Protein AF-A0A5K7SGN1-F1 (afdb_monomer)

Sequence (188 aa):
MTFGLLWIFCACNVSTTQDKKTVLSNNDTIKGLTIKDGSVKIDTFVILTHQNLDPLLAVIEKTDLKTYRQVSDIPAFLVDFLKIVTKDSFSIANPNEDWQVGCDVSDGLPSRQLIYFGLADNIALLTYLTGGIGESEHILIFKFSSEKITDFWCGNVMADLTNKEEILKYIKENRAKKWGLGTNIIYL

Nearest PDB structures (foldseek):
  5evh-assembly1_A-2  TM=6.929E-01  e=7.295E-02  Kribbella flavida DSM 17836
  5tgn-assembly1_D  TM=6.666E-01  e=3.724E-01  Sphaerobacter thermophilus DSM 20745
  3ecf-assembly2_C  TM=6.165E-01  e=3.724E-01  Trichormus variabilis ATCC 29413
  3fh1-assembly1_A-2  TM=3.767E-01  e=1.173E+00  Mesorhizobium loti
  4hz9-assembly1_B  TM=5.018E-01  e=3.693E+00  Ralstonia pickettii 12D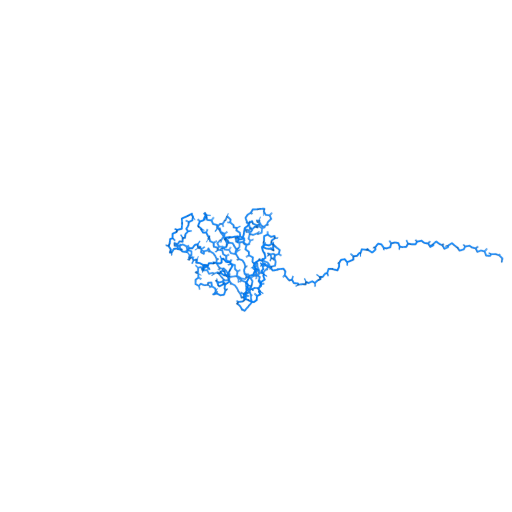

Solvent-accessible surface area (backbone atoms only — not comparable to full-atom values): 11160 Å² total; per-residue (Å²): 140,77,88,85,85,84,84,81,86,83,79,79,88,80,72,78,77,72,78,74,72,76,77,76,82,65,88,66,76,66,46,18,43,48,79,55,97,92,42,78,43,74,35,61,66,35,32,45,69,46,68,39,45,65,69,50,50,62,49,55,76,76,48,79,54,54,74,49,76,50,60,87,71,57,56,63,60,60,54,55,52,43,20,66,74,54,71,48,87,65,48,59,22,38,62,94,50,79,43,24,69,29,63,53,85,52,90,92,45,25,49,18,34,42,61,26,39,29,42,50,95,46,40,36,43,39,27,32,39,37,33,48,78,42,75,43,33,37,44,38,39,41,32,36,54,95,80,36,82,69,31,44,43,55,25,31,48,93,67,95,50,69,46,72,68,56,43,54,50,50,48,71,77,38,69,84,45,93,56,47,37,46,64,60,76,91,79,105

pLDDT: mean 84.11, std 20.26, range [33.81, 98.69]

Structure (mmCIF, N/CA/C/O backbone):
data_AF-A0A5K7SGN1-F1
#
_entry.id   AF-A0A5K7SGN1-F1
#
loop_
_atom_site.group_PDB
_atom_site.id
_atom_site.type_symbol
_atom_site.label_atom_id
_atom_site.label_alt_id
_atom_site.label_comp_id
_atom_site.label_asym_id
_atom_site.label_entity_id
_atom_site.label_seq_id
_atom_site.pdbx_PDB_ins_code
_atom_site.Cartn_x
_atom_site.Cartn_y
_atom_site.Cartn_z
_atom_site.occupancy
_atom_site.B_iso_or_equiv
_atom_site.auth_seq_id
_atom_site.auth_comp_id
_atom_site.auth_asym_id
_atom_site.auth_atom_id
_atom_site.pdbx_PDB_model_num
ATOM 1 N N . MET A 1 1 ? -46.229 64.481 49.158 1.00 40.06 1 MET A N 1
ATOM 2 C CA . MET A 1 1 ? -46.213 65.378 47.981 1.00 40.06 1 MET A CA 1
ATOM 3 C C . MET A 1 1 ? -44.752 65.462 47.565 1.00 40.06 1 MET A C 1
ATOM 5 O O . MET A 1 1 ? -43.966 65.881 48.391 1.00 40.06 1 MET A O 1
ATOM 9 N N . THR A 1 2 ? -44.266 64.938 46.446 1.00 43.06 2 THR A N 1
ATOM 10 C CA . THR A 1 2 ? -44.874 64.725 45.131 1.00 43.06 2 THR A CA 1
ATOM 11 C C . THR A 1 2 ? -44.072 63.624 44.419 1.00 43.06 2 THR A C 1
ATOM 13 O O . THR A 1 2 ? -42.878 63.472 44.664 1.00 43.06 2 THR A O 1
ATOM 16 N N . PHE A 1 3 ? -44.766 62.856 43.579 1.00 36.16 3 PHE A N 1
ATOM 17 C CA . PHE A 1 3 ? -44.255 61.958 42.535 1.00 36.16 3 PHE A CA 1
ATOM 18 C C . PHE A 1 3 ? -43.101 62.630 41.760 1.00 36.16 3 PHE A C 1
ATOM 20 O O . PHE A 1 3 ? -43.156 63.829 41.524 1.00 36.16 3 PHE A O 1
ATOM 27 N N . GLY A 1 4 ? -42.001 61.976 41.395 1.00 35.06 4 GLY A N 1
ATOM 28 C CA . GLY A 1 4 ? -41.906 60.765 40.586 1.00 35.06 4 GLY A CA 1
ATOM 29 C C . GLY A 1 4 ? -41.330 61.168 39.223 1.00 35.06 4 GLY A C 1
ATOM 30 O O . GLY A 1 4 ? -41.857 62.081 38.606 1.00 35.06 4 GLY A O 1
ATOM 31 N N . LEU A 1 5 ? -40.264 60.517 38.756 1.00 45.09 5 LEU A N 1
ATOM 32 C CA . LEU A 1 5 ? -40.048 60.292 37.324 1.00 45.09 5 LEU A CA 1
ATOM 33 C C . LEU A 1 5 ? -39.105 59.096 37.149 1.00 45.09 5 LEU A C 1
ATOM 35 O O . LEU A 1 5 ? -37.896 59.163 37.361 1.00 45.09 5 LEU A O 1
ATOM 39 N N . LEU A 1 6 ? -39.738 57.978 36.820 1.00 35.38 6 LEU A N 1
ATOM 40 C CA . LEU A 1 6 ? -39.159 56.711 36.417 1.00 35.38 6 LEU A CA 1
ATOM 41 C C . LEU A 1 6 ? -38.655 56.862 34.974 1.00 35.38 6 LEU A C 1
ATOM 43 O O . LEU A 1 6 ? -39.460 57.069 34.069 1.00 35.38 6 LEU A O 1
ATOM 47 N N . TRP A 1 7 ? -37.347 56.753 34.749 1.00 40.09 7 TRP A N 1
ATOM 48 C CA . TRP A 1 7 ? -36.800 56.631 33.397 1.00 40.09 7 TRP A CA 1
ATOM 49 C C . TRP A 1 7 ? -36.657 55.152 33.046 1.00 40.09 7 TRP A C 1
ATOM 51 O O . TRP A 1 7 ? -35.725 54.477 33.476 1.00 40.09 7 TRP A O 1
ATOM 61 N N . ILE A 1 8 ? -37.618 54.651 32.269 1.00 44.91 8 ILE A N 1
ATOM 62 C CA . ILE A 1 8 ? -37.516 53.383 31.547 1.00 44.91 8 ILE A CA 1
ATOM 63 C C . ILE A 1 8 ? -36.824 53.696 30.220 1.00 44.91 8 ILE A C 1
ATOM 65 O O . ILE A 1 8 ? -37.448 54.242 29.313 1.00 44.91 8 ILE A O 1
ATOM 69 N N . PHE A 1 9 ? -35.547 53.338 30.090 1.00 42.47 9 PHE A N 1
ATOM 70 C CA . PHE A 1 9 ? -34.928 53.184 28.775 1.00 42.47 9 PHE A CA 1
ATOM 71 C C . PHE A 1 9 ? -35.076 51.730 28.338 1.00 42.47 9 PHE A C 1
ATOM 73 O O . PHE A 1 9 ? -34.355 50.836 28.771 1.00 42.47 9 PHE A O 1
ATOM 80 N N . CYS A 1 10 ? -36.074 51.518 27.488 1.00 39.31 10 CYS A N 1
ATOM 81 C CA . CYS A 1 10 ? -36.245 50.330 26.676 1.00 39.31 10 CYS A CA 1
ATOM 82 C C . CYS A 1 10 ? -35.553 50.597 25.333 1.00 39.31 10 CYS A C 1
ATOM 84 O O . CYS A 1 10 ? -35.969 51.513 24.628 1.00 39.31 10 CYS A O 1
ATOM 86 N N . ALA A 1 11 ? -34.510 49.838 24.986 1.00 37.56 11 ALA A N 1
ATOM 87 C CA . ALA A 1 11 ? -34.053 49.700 23.601 1.00 37.56 11 ALA A CA 1
ATOM 88 C C . ALA A 1 11 ? -33.139 48.471 23.431 1.00 37.56 11 ALA A C 1
ATOM 90 O O . ALA A 1 11 ? -31.951 48.502 23.728 1.00 37.56 11 ALA A O 1
ATOM 91 N N . CYS A 1 12 ? -33.762 47.401 22.937 1.00 34.28 12 CYS A N 1
ATOM 92 C CA . CYS A 1 12 ? -33.253 46.415 21.981 1.00 34.28 12 CYS A CA 1
ATOM 93 C C . CYS A 1 12 ? -31.860 45.799 22.209 1.00 34.28 12 CYS A C 1
ATOM 95 O O . CYS A 1 12 ? -30.862 46.230 21.637 1.00 34.28 12 CYS A O 1
ATOM 97 N N . ASN A 1 13 ? -31.848 44.645 22.884 1.00 40.16 13 ASN A N 1
ATOM 98 C CA . ASN A 1 13 ? -30.852 43.605 22.625 1.00 40.16 13 ASN A CA 1
ATOM 99 C C . ASN A 1 13 ? -31.032 43.095 21.185 1.00 40.16 13 ASN A C 1
ATOM 101 O O . ASN A 1 13 ? -31.870 42.232 20.927 1.00 40.16 13 ASN A O 1
ATOM 105 N N . VAL A 1 14 ? -30.249 43.613 20.238 1.00 41.41 14 VAL A N 1
ATOM 106 C CA . VAL A 1 14 ? -29.979 42.896 18.986 1.00 41.41 14 VAL A CA 1
ATOM 107 C C . VAL A 1 14 ? -28.927 41.844 19.315 1.00 41.41 14 VAL A C 1
ATOM 109 O O . VAL A 1 14 ? -27.727 42.058 19.174 1.00 41.41 14 VAL A O 1
ATOM 112 N N . SER A 1 15 ? -29.389 40.701 19.814 1.00 41.91 15 SER A N 1
ATOM 113 C CA . SER A 1 15 ? -28.600 39.478 19.748 1.00 41.91 15 SER A CA 1
ATOM 114 C C . SER A 1 15 ? -28.659 39.014 18.303 1.00 41.91 15 SER A C 1
ATOM 116 O O . SER A 1 15 ? -29.670 38.473 17.860 1.00 41.91 15 SER A O 1
ATOM 118 N N . THR A 1 16 ? -27.597 39.277 17.550 1.00 39.25 16 THR A N 1
ATOM 119 C CA . THR A 1 16 ? -27.360 38.653 16.252 1.00 39.25 16 THR A CA 1
ATOM 120 C C . THR A 1 16 ? -27.395 37.143 16.453 1.00 39.25 16 THR A C 1
ATOM 122 O O . THR A 1 16 ? -26.480 36.545 17.019 1.00 39.25 16 THR A O 1
ATOM 125 N N . THR A 1 17 ? -28.483 36.522 16.012 1.00 36.66 17 THR A N 1
ATOM 126 C CA . THR A 1 17 ? -28.562 35.091 15.761 1.00 36.66 17 THR A CA 1
ATOM 127 C C . THR A 1 17 ? -27.490 34.766 14.730 1.00 36.66 17 THR A C 1
ATOM 129 O O . THR A 1 17 ? -27.678 34.930 13.529 1.00 36.66 17 THR A O 1
ATOM 132 N N . GLN A 1 18 ? -26.323 34.328 15.202 1.00 38.12 18 GLN A N 1
ATOM 133 C CA . GLN A 1 18 ? -25.528 33.418 14.402 1.00 38.12 18 GLN A CA 1
ATOM 134 C C . GLN A 1 18 ? -26.387 32.173 14.243 1.00 38.12 18 GLN A C 1
ATOM 136 O O . GLN A 1 18 ? -26.581 31.422 15.203 1.00 38.12 18 GLN A O 1
ATOM 141 N N . ASP A 1 19 ? -26.927 31.992 13.041 1.00 37.28 19 ASP A N 1
ATOM 142 C CA . ASP A 1 19 ? -27.388 30.696 12.585 1.00 37.28 19 ASP A CA 1
ATOM 143 C C . ASP A 1 19 ? -26.244 29.721 12.836 1.00 37.28 19 ASP A C 1
ATOM 145 O O . ASP A 1 19 ? -25.235 29.686 12.125 1.00 37.28 19 ASP A O 1
ATOM 149 N N . LYS A 1 20 ? -26.382 28.959 13.924 1.00 38.00 20 LYS A N 1
ATOM 150 C CA . LYS A 1 20 ? -25.621 27.748 14.160 1.00 38.00 20 LYS A CA 1
ATOM 151 C C . LYS A 1 20 ? -25.966 26.849 12.990 1.00 38.00 20 LYS A C 1
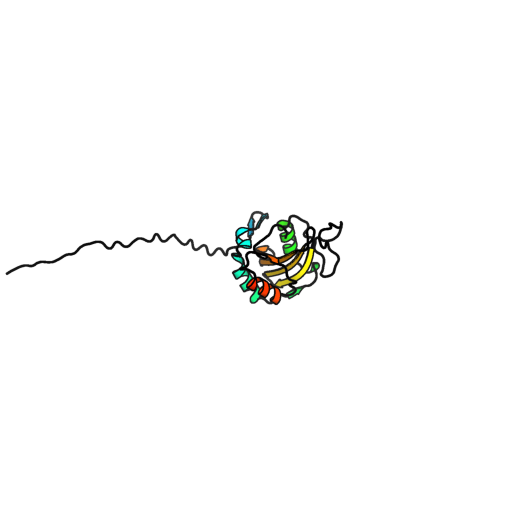ATOM 153 O O . LYS A 1 20 ? -26.929 26.089 13.051 1.00 38.00 20 LYS A O 1
ATOM 158 N N . LYS A 1 21 ? -25.177 26.964 11.921 1.00 33.81 21 LYS A N 1
ATOM 159 C CA . LYS A 1 21 ? -25.049 25.944 10.895 1.00 33.81 21 LYS A CA 1
ATOM 160 C C . LYS A 1 21 ? -24.861 24.660 11.674 1.00 33.81 21 LYS A C 1
ATOM 162 O O . LYS A 1 21 ? -23.859 24.502 12.372 1.00 33.81 21 LYS A O 1
ATOM 167 N N . THR A 1 22 ? -25.905 23.844 11.678 1.00 34.56 22 THR A N 1
ATOM 168 C CA . THR A 1 22 ? -25.951 22.588 12.399 1.00 34.56 22 THR A CA 1
ATOM 169 C C . THR A 1 22 ? -24.725 21.820 11.946 1.00 34.56 22 THR A C 1
ATOM 171 O O . THR A 1 22 ? -24.644 21.388 10.797 1.00 34.56 22 THR A O 1
ATOM 174 N N . VAL A 1 23 ? -23.719 21.749 12.817 1.00 38.94 23 VAL A N 1
ATOM 175 C CA . VAL A 1 23 ? -22.632 20.795 12.679 1.00 38.94 23 VAL A CA 1
ATOM 176 C C . VAL A 1 23 ? -23.340 19.465 12.834 1.00 38.94 23 VAL A C 1
ATOM 178 O O . VAL A 1 23 ? -23.637 19.028 13.945 1.00 38.94 23 VAL A O 1
ATOM 181 N N . LEU A 1 24 ? -23.729 18.888 11.700 1.00 34.38 24 LEU A N 1
ATOM 182 C CA . LEU A 1 24 ? -24.048 17.481 11.608 1.00 34.38 24 LEU A CA 1
ATOM 183 C C . LEU A 1 24 ? -22.771 16.768 12.035 1.00 34.38 24 LEU A C 1
ATOM 185 O O . LEU A 1 24 ? -21.832 16.598 11.263 1.00 34.38 24 LEU A O 1
ATOM 189 N N . SER A 1 25 ? -22.729 16.451 13.326 1.00 38.62 25 SER A N 1
ATOM 190 C CA . SER A 1 25 ? -21.825 15.499 13.942 1.00 38.62 25 SER A CA 1
ATOM 191 C C . SER A 1 25 ? -22.151 14.123 13.365 1.00 38.62 25 SER A C 1
ATOM 193 O O . SER A 1 25 ? -22.720 13.267 14.040 1.00 38.62 25 SER A O 1
ATOM 195 N N . ASN A 1 26 ? -21.791 13.906 12.107 1.00 36.78 26 ASN A N 1
ATOM 196 C CA . ASN A 1 26 ? -21.545 12.564 11.635 1.00 36.78 26 ASN A CA 1
ATOM 197 C C . ASN A 1 26 ? -20.105 12.267 12.042 1.00 36.78 26 ASN A C 1
ATOM 199 O O . ASN A 1 26 ? -19.165 12.704 11.386 1.00 36.78 26 ASN A O 1
ATOM 203 N N . ASN A 1 27 ? -19.931 11.520 13.133 1.00 45.66 27 ASN A N 1
ATOM 204 C CA . ASN A 1 27 ? -18.669 10.850 13.472 1.00 45.66 27 ASN A CA 1
ATOM 205 C C . ASN A 1 27 ? -18.335 9.737 12.450 1.00 45.66 27 ASN A C 1
ATOM 207 O O . ASN A 1 27 ? -17.744 8.714 12.796 1.00 45.66 27 ASN A O 1
ATOM 211 N N . ASP A 1 28 ? -18.728 9.913 11.189 1.00 59.03 28 ASP A N 1
ATOM 212 C CA . ASP A 1 28 ? -18.309 9.062 10.098 1.00 59.03 28 ASP A CA 1
ATOM 213 C C . ASP A 1 28 ? -16.857 9.426 9.824 1.00 59.03 28 ASP A C 1
ATOM 215 O O . ASP A 1 28 ? -16.534 10.503 9.325 1.00 59.03 28 ASP A O 1
ATOM 219 N N . THR A 1 29 ? -15.959 8.536 10.237 1.00 82.50 29 THR A N 1
ATOM 220 C CA . THR A 1 29 ? -14.544 8.648 9.888 1.00 82.50 29 THR A CA 1
ATOM 221 C C . THR A 1 29 ? -14.448 8.780 8.368 1.00 82.50 29 THR A C 1
ATOM 223 O O . THR A 1 29 ? -14.974 7.925 7.654 1.00 82.50 29 THR A O 1
ATOM 226 N N . ILE A 1 30 ? -13.815 9.852 7.884 1.00 89.19 30 ILE A N 1
ATOM 227 C CA . ILE A 1 30 ? -13.584 10.069 6.453 1.00 89.19 30 ILE A CA 1
ATOM 228 C C . ILE A 1 30 ? -12.724 8.914 5.938 1.00 89.19 30 ILE A C 1
ATOM 230 O O . ILE A 1 30 ? -11.679 8.624 6.516 1.00 89.19 30 ILE A O 1
ATOM 234 N N . LYS A 1 31 ? -13.177 8.258 4.868 1.00 94.81 31 LYS A N 1
ATOM 235 C CA . LYS A 1 31 ? -12.529 7.087 4.265 1.00 94.81 31 LYS A CA 1
ATOM 236 C C . LYS A 1 31 ? -12.141 7.382 2.828 1.00 94.81 31 LYS A C 1
ATOM 238 O O . LYS A 1 31 ? -12.885 8.046 2.113 1.00 94.81 31 LYS A O 1
ATOM 243 N N . GLY A 1 32 ? -11.024 6.823 2.384 1.00 94.69 32 GLY A N 1
ATOM 244 C CA . GLY A 1 32 ? -10.528 6.950 1.012 1.00 94.69 32 GLY A CA 1
ATOM 245 C C . GLY A 1 32 ? -11.270 6.084 -0.004 1.00 94.69 32 GLY A C 1
ATOM 246 O O . GLY A 1 32 ? -10.933 6.090 -1.186 1.00 94.69 32 GLY A O 1
ATOM 247 N N . LEU A 1 33 ? -12.278 5.324 0.431 1.00 95.06 33 LEU A N 1
ATOM 248 C CA . LEU A 1 33 ? -13.093 4.489 -0.439 1.00 95.06 33 LEU A CA 1
ATOM 249 C C . LEU A 1 33 ? -14.510 4.291 0.091 1.00 95.06 33 LEU A C 1
ATOM 251 O O . LEU A 1 33 ? -14.804 4.474 1.272 1.00 95.06 33 LEU A O 1
ATOM 255 N N . THR A 1 34 ? -15.381 3.844 -0.807 1.00 93.56 34 THR A N 1
ATOM 256 C CA . THR A 1 34 ? -16.707 3.307 -0.506 1.00 93.56 34 THR A CA 1
ATOM 257 C C . THR A 1 34 ? -16.842 1.931 -1.145 1.00 93.56 34 THR A C 1
ATOM 259 O O . THR A 1 34 ? -16.466 1.748 -2.303 1.00 93.56 34 THR A O 1
ATOM 262 N N . ILE A 1 35 ? -17.410 0.975 -0.409 1.00 89.56 35 ILE A N 1
ATOM 263 C CA . ILE A 1 35 ? -17.754 -0.355 -0.925 1.00 89.56 35 ILE A CA 1
ATOM 264 C C . ILE A 1 35 ? -19.273 -0.473 -0.943 1.00 89.56 35 ILE A C 1
ATOM 266 O O . ILE A 1 35 ? -19.916 -0.306 0.094 1.00 89.56 35 ILE A O 1
ATOM 270 N N . LYS A 1 36 ? -19.847 -0.756 -2.112 1.00 89.69 36 LYS A N 1
ATOM 271 C CA . LYS A 1 36 ? -21.287 -0.976 -2.275 1.00 89.69 36 LYS A CA 1
ATOM 272 C C . LYS A 1 36 ? -21.521 -2.129 -3.240 1.00 89.69 36 LYS A C 1
ATOM 274 O O . LYS A 1 36 ? -20.992 -2.105 -4.344 1.00 89.69 36 LYS A O 1
ATOM 279 N N . ASP A 1 37 ? -22.296 -3.126 -2.816 1.00 85.19 37 ASP A N 1
ATOM 280 C CA . ASP A 1 37 ? -22.684 -4.278 -3.643 1.00 85.19 37 ASP A CA 1
ATOM 281 C C . ASP A 1 37 ? -21.478 -4.974 -4.314 1.00 85.19 37 ASP A C 1
ATOM 283 O O . ASP A 1 37 ? -21.494 -5.296 -5.497 1.00 85.19 37 ASP A O 1
ATOM 287 N N . GLY A 1 38 ? -20.377 -5.133 -3.565 1.00 79.81 38 GLY A N 1
ATOM 288 C CA . GLY A 1 38 ? -19.121 -5.717 -4.060 1.00 79.81 38 GLY A CA 1
ATOM 289 C C . GLY A 1 38 ? -18.285 -4.800 -4.963 1.00 79.81 38 GLY A C 1
ATOM 290 O O . GLY A 1 38 ? -17.157 -5.144 -5.299 1.00 79.81 38 GLY A O 1
ATOM 291 N N . SER A 1 39 ? -18.791 -3.618 -5.318 1.00 87.31 39 SER A N 1
ATOM 292 C CA . SER A 1 39 ? -18.055 -2.613 -6.086 1.00 87.31 39 SER A CA 1
ATOM 293 C C . SER A 1 39 ? -17.257 -1.696 -5.164 1.00 87.31 39 SER A C 1
ATOM 295 O O . SER A 1 39 ? -17.786 -1.177 -4.178 1.00 87.31 39 SER A O 1
ATOM 297 N N . VAL A 1 40 ? -15.993 -1.458 -5.514 1.00 91.88 40 VAL A N 1
ATOM 298 C CA . VAL A 1 40 ? -15.111 -0.505 -4.831 1.00 91.88 40 VAL A CA 1
ATOM 299 C C . VAL A 1 40 ? -15.084 0.802 -5.617 1.00 91.88 40 VAL A C 1
ATOM 301 O O . VAL A 1 40 ? -14.821 0.811 -6.819 1.00 91.88 40 VAL A O 1
ATOM 304 N N . LYS A 1 41 ? -15.320 1.921 -4.933 1.00 93.25 41 LYS A N 1
ATOM 305 C CA . LYS A 1 41 ? -15.105 3.267 -5.467 1.00 93.25 41 LYS A CA 1
ATOM 306 C C . LYS A 1 41 ? -14.071 3.985 -4.610 1.00 93.25 41 LYS A C 1
ATOM 308 O O . LYS A 1 41 ? -14.329 4.233 -3.435 1.00 93.25 41 LYS A O 1
ATOM 313 N N . ILE A 1 42 ? -12.936 4.337 -5.207 1.00 94.06 42 ILE A N 1
ATOM 314 C CA . ILE A 1 42 ? -11.924 5.178 -4.561 1.00 94.06 42 ILE A CA 1
ATOM 315 C C . ILE A 1 42 ? -12.413 6.627 -4.540 1.00 94.06 42 ILE A C 1
ATOM 317 O O . ILE A 1 42 ? -12.861 7.159 -5.560 1.00 94.06 42 ILE A O 1
ATOM 321 N N . ASP A 1 43 ? -12.331 7.260 -3.375 1.00 94.94 43 ASP A N 1
ATOM 322 C CA . ASP A 1 43 ? -12.551 8.693 -3.230 1.00 94.94 43 ASP A CA 1
ATOM 323 C C . ASP A 1 43 ? -11.229 9.427 -3.475 1.00 94.94 43 ASP A C 1
ATOM 325 O O . ASP A 1 43 ? -10.446 9.711 -2.569 1.00 94.94 43 ASP A O 1
ATOM 329 N N . THR A 1 44 ? -10.969 9.720 -4.747 1.00 93.31 44 THR A N 1
ATOM 330 C CA . THR A 1 44 ? -9.758 10.417 -5.188 1.00 93.31 44 THR A CA 1
ATOM 331 C C . THR A 1 44 ? -9.557 11.753 -4.471 1.00 93.31 44 THR A C 1
ATOM 333 O O . THR A 1 44 ? -8.420 12.118 -4.192 1.00 93.31 44 THR A O 1
ATOM 336 N N . PHE A 1 45 ? -10.630 12.476 -4.133 1.00 93.56 45 PHE A N 1
ATOM 337 C CA . PHE A 1 45 ? -10.504 13.752 -3.434 1.00 93.56 45 PHE A CA 1
ATOM 338 C C . PHE A 1 45 ? -9.973 13.547 -2.015 1.00 93.56 45 PHE A C 1
ATOM 340 O O . PHE A 1 45 ? -9.018 14.221 -1.627 1.00 93.56 45 PHE A O 1
ATOM 347 N N . VAL A 1 46 ? -10.523 12.584 -1.270 1.00 95.31 46 VAL A N 1
ATOM 348 C CA . VAL A 1 46 ? -10.046 12.232 0.077 1.00 95.31 46 VAL A CA 1
ATOM 349 C C . VAL A 1 46 ? -8.571 11.826 0.057 1.00 95.31 46 VAL A C 1
ATOM 351 O O . VAL A 1 46 ? -7.799 12.313 0.883 1.00 95.31 46 VAL A O 1
ATOM 354 N N . ILE A 1 47 ? -8.166 10.995 -0.908 1.00 94.94 47 ILE A N 1
ATOM 355 C CA . ILE A 1 47 ? -6.789 10.492 -1.024 1.00 94.94 47 ILE A CA 1
ATOM 356 C C . ILE A 1 47 ? -5.802 11.615 -1.372 1.00 94.94 47 ILE A C 1
ATOM 358 O O . ILE A 1 47 ? -4.814 11.800 -0.655 1.00 94.94 47 ILE A O 1
ATOM 362 N N . LEU A 1 48 ? -6.075 12.378 -2.444 1.00 93.19 48 LEU A N 1
ATOM 363 C CA . LEU A 1 48 ? -5.179 13.431 -2.949 1.00 93.19 48 LEU A CA 1
ATOM 364 C C . LEU A 1 48 ? -5.057 14.614 -1.979 1.00 93.19 48 LEU A C 1
ATOM 366 O O . LEU A 1 48 ? -4.044 15.306 -1.982 1.00 93.19 48 LEU A O 1
ATOM 370 N N . THR A 1 49 ? -6.077 14.854 -1.149 1.00 93.12 49 THR A N 1
ATOM 371 C CA . THR A 1 49 ? -6.048 15.895 -0.104 1.00 93.12 49 THR A CA 1
ATOM 372 C C . THR A 1 49 ? -5.693 15.353 1.282 1.00 93.12 49 THR A C 1
ATOM 374 O O . THR A 1 49 ? -5.736 16.098 2.260 1.00 93.12 49 THR A O 1
ATOM 377 N N . HIS A 1 50 ? -5.313 14.074 1.374 1.00 94.69 50 HIS A N 1
ATOM 378 C CA . HIS A 1 50 ? -4.848 13.411 2.594 1.00 94.69 50 HIS A CA 1
ATOM 379 C C . HIS A 1 50 ? -5.846 13.435 3.770 1.00 94.69 50 HIS A C 1
ATOM 381 O O . HIS A 1 50 ? -5.435 13.363 4.929 1.00 94.69 50 HIS A O 1
ATOM 387 N N . GLN A 1 51 ? -7.156 13.502 3.510 1.00 95.75 51 GLN A N 1
ATOM 388 C CA . GLN A 1 51 ? -8.168 13.666 4.568 1.00 95.75 51 GLN A CA 1
ATOM 389 C C . GLN A 1 51 ? -8.295 12.458 5.505 1.00 95.75 51 GLN A C 1
ATOM 391 O O . GLN A 1 51 ? -8.654 12.626 6.668 1.00 95.75 51 GLN A O 1
ATOM 396 N N . ASN A 1 52 ? -7.992 11.250 5.025 1.00 96.50 52 ASN A N 1
ATOM 397 C CA . ASN A 1 52 ? -8.008 10.025 5.830 1.00 96.50 52 ASN A CA 1
ATOM 398 C C . ASN A 1 52 ? -6.609 9.576 6.293 1.00 96.50 52 ASN A C 1
ATOM 400 O O . ASN A 1 52 ? -6.484 8.567 6.984 1.00 96.50 52 ASN A O 1
ATOM 404 N N . LEU A 1 53 ? -5.548 10.311 5.942 1.00 96.56 53 LEU A N 1
ATOM 405 C CA . LEU A 1 53 ? -4.170 9.874 6.173 1.00 96.56 53 LEU A CA 1
ATOM 406 C C . LEU A 1 53 ? -3.774 9.920 7.655 1.00 96.56 53 LEU A C 1
ATOM 408 O O . LEU A 1 53 ? -3.187 8.967 8.158 1.00 96.56 53 LEU A O 1
ATOM 412 N N . ASP A 1 54 ? -4.115 10.991 8.376 1.00 96.88 54 ASP A N 1
ATOM 413 C CA . ASP A 1 54 ? -3.726 11.153 9.787 1.00 96.88 54 ASP A CA 1
ATOM 414 C C . ASP A 1 54 ? -4.244 10.024 10.699 1.00 96.88 54 ASP A C 1
ATOM 416 O O . ASP A 1 54 ? -3.444 9.445 11.443 1.00 96.88 54 ASP A O 1
ATOM 420 N N . PRO A 1 55 ? -5.531 9.627 10.626 1.00 96.44 55 PRO A N 1
ATOM 421 C CA . PRO A 1 55 ? -6.022 8.463 11.358 1.00 96.44 55 PRO A CA 1
ATOM 422 C C . PRO A 1 55 ? -5.295 7.160 11.005 1.00 96.44 55 PRO A C 1
ATOM 424 O O . PRO A 1 55 ? -5.103 6.322 11.883 1.00 96.44 55 PRO A O 1
ATOM 427 N N . LEU A 1 56 ? -4.893 6.974 9.744 1.00 97.94 56 LEU A N 1
ATOM 428 C CA . LEU A 1 56 ? -4.174 5.779 9.300 1.00 97.94 56 LEU A CA 1
ATOM 429 C C . LEU A 1 56 ? -2.740 5.750 9.841 1.00 97.94 56 LEU A C 1
ATOM 431 O O . LEU A 1 56 ? -2.327 4.740 10.412 1.00 97.94 56 LEU A O 1
ATOM 435 N N . LEU A 1 57 ? -2.010 6.865 9.744 1.00 98.00 57 LEU A N 1
ATOM 436 C CA . LEU A 1 57 ? -0.655 6.987 10.291 1.00 98.00 57 LEU A CA 1
ATOM 437 C C . LEU A 1 57 ? -0.639 6.760 11.804 1.00 98.00 57 LEU A C 1
ATOM 439 O O . LEU A 1 57 ? 0.215 6.033 12.302 1.00 98.00 57 LEU A O 1
ATOM 443 N N . ALA A 1 58 ? -1.623 7.302 12.527 1.00 97.50 58 ALA A N 1
ATOM 444 C CA . ALA A 1 58 ? -1.736 7.116 13.970 1.00 97.50 58 ALA A CA 1
ATOM 445 C C . A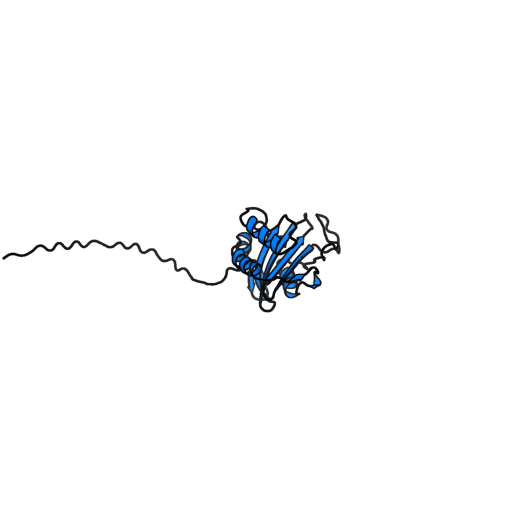LA A 1 58 ? -1.913 5.643 14.384 1.00 97.50 58 ALA A C 1
ATOM 447 O O . ALA A 1 58 ? -1.520 5.274 15.494 1.00 97.50 58 ALA A O 1
ATOM 448 N N . VAL A 1 59 ? -2.509 4.807 13.522 1.00 97.56 59 VAL A N 1
ATOM 449 C CA . VAL A 1 59 ? -2.579 3.353 13.732 1.00 97.56 59 VAL A CA 1
ATOM 450 C C . VAL A 1 59 ? -1.218 2.723 13.434 1.00 97.56 59 VAL A C 1
ATOM 452 O O . VAL A 1 59 ? -0.666 2.080 14.319 1.00 97.56 59 VAL A O 1
ATOM 455 N N . ILE A 1 60 ? -0.635 2.966 12.252 1.00 97.88 60 ILE A N 1
ATOM 456 C CA . ILE A 1 60 ? 0.656 2.368 11.850 1.00 97.88 60 ILE A CA 1
ATOM 457 C C . ILE A 1 60 ? 1.767 2.666 12.866 1.00 97.88 60 ILE A C 1
ATOM 459 O O . ILE A 1 60 ? 2.538 1.776 13.212 1.00 97.88 60 ILE A O 1
ATOM 463 N N . GLU A 1 61 ? 1.847 3.898 13.368 1.00 97.69 61 GLU A N 1
ATOM 464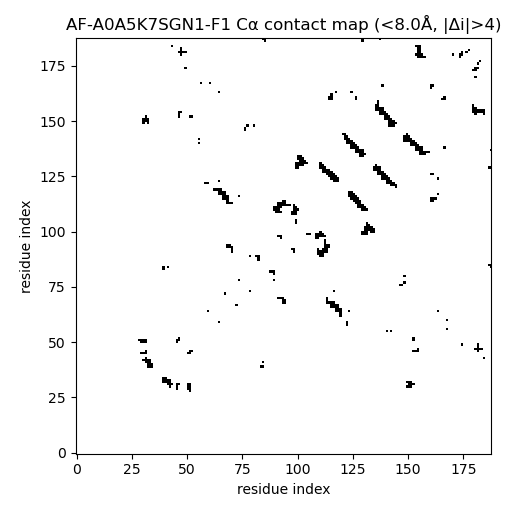 C CA . GLU A 1 61 ? 2.870 4.321 14.333 1.00 97.69 61 GLU A CA 1
ATOM 465 C C . GLU A 1 61 ? 2.835 3.539 15.648 1.00 97.69 61 GLU A C 1
ATOM 467 O O . GLU A 1 61 ? 3.871 3.343 16.279 1.00 97.69 61 GLU A O 1
ATOM 472 N N . LYS A 1 62 ? 1.644 3.108 16.071 1.00 97.25 62 LYS A N 1
ATOM 473 C CA . LYS A 1 62 ? 1.432 2.381 17.330 1.00 97.25 62 LYS A CA 1
ATOM 474 C C . LYS A 1 62 ? 1.435 0.869 17.143 1.00 97.25 62 LYS A C 1
ATOM 476 O O . LYS A 1 62 ? 1.439 0.140 18.132 1.00 97.25 62 LYS A O 1
ATOM 481 N N . THR A 1 63 ? 1.402 0.408 15.899 1.00 97.44 63 THR A N 1
ATOM 482 C CA . THR A 1 63 ? 1.329 -1.004 15.555 1.00 97.44 63 THR A CA 1
ATOM 483 C C . THR A 1 63 ? 2.717 -1.535 15.209 1.00 97.44 63 THR A C 1
ATOM 485 O O . THR A 1 63 ? 3.473 -0.946 14.426 1.00 97.44 63 THR A O 1
ATOM 488 N N . ASP A 1 64 ? 3.055 -2.683 15.786 1.00 97.25 64 ASP A N 1
ATOM 489 C CA . ASP A 1 64 ? 4.186 -3.470 15.317 1.00 97.25 64 ASP A CA 1
ATOM 490 C C . ASP A 1 64 ? 3.762 -4.240 14.060 1.00 97.25 64 ASP A C 1
ATOM 492 O O . ASP A 1 64 ? 2.852 -5.068 14.107 1.00 97.25 64 ASP A O 1
ATOM 496 N N . LEU A 1 65 ? 4.356 -3.897 12.9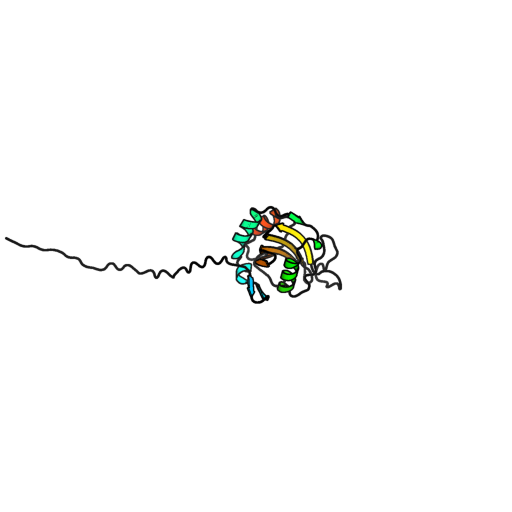16 1.00 98.12 65 LEU A N 1
ATOM 497 C CA . LEU A 1 65 ? 4.047 -4.540 11.644 1.00 98.12 65 LEU A CA 1
ATOM 498 C C . LEU A 1 65 ? 5.019 -5.690 11.447 1.00 98.12 65 LEU A C 1
ATOM 500 O O . LEU A 1 65 ? 6.226 -5.472 11.300 1.00 98.12 65 LEU A O 1
ATOM 504 N N . LYS A 1 66 ? 4.495 -6.911 11.352 1.00 98.31 66 LYS A N 1
ATOM 505 C CA . LYS A 1 66 ? 5.325 -8.023 10.913 1.00 98.31 66 LYS A CA 1
ATOM 506 C C . LYS A 1 66 ? 5.697 -7.784 9.453 1.00 98.31 66 LYS A C 1
ATOM 508 O O . LYS A 1 66 ? 4.823 -7.600 8.608 1.00 98.31 66 LYS A O 1
ATOM 513 N N . THR A 1 67 ? 6.999 -7.750 9.190 1.00 97.81 67 THR A N 1
ATOM 514 C CA . THR A 1 67 ? 7.545 -7.499 7.856 1.00 97.81 67 THR A CA 1
ATOM 515 C C . THR A 1 67 ? 7.688 -8.806 7.092 1.00 97.81 67 THR A C 1
ATOM 517 O O . THR A 1 67 ? 8.181 -9.802 7.625 1.00 97.81 67 THR A O 1
ATOM 520 N N . TYR A 1 68 ? 7.291 -8.768 5.830 1.00 96.25 68 TYR A N 1
ATOM 521 C CA . TYR A 1 68 ? 7.344 -9.861 4.877 1.00 96.25 68 TYR A CA 1
ATOM 522 C C . TYR A 1 68 ? 8.095 -9.406 3.627 1.00 96.25 68 TYR A C 1
ATOM 524 O O . TYR A 1 68 ? 8.177 -8.212 3.333 1.00 96.25 68 TYR A O 1
ATOM 532 N N . ARG A 1 69 ? 8.684 -10.364 2.909 1.00 90.06 69 ARG A N 1
ATOM 533 C CA . ARG A 1 69 ? 9.515 -10.094 1.722 1.00 90.06 69 ARG A CA 1
ATOM 534 C C . ARG A 1 69 ? 9.118 -10.925 0.508 1.00 90.06 69 ARG A C 1
ATOM 536 O O . ARG A 1 69 ? 9.822 -10.878 -0.491 1.00 90.06 69 ARG A O 1
ATOM 543 N N . GLN A 1 70 ? 8.030 -11.685 0.597 1.00 96.44 70 GLN A N 1
ATOM 544 C CA . GLN A 1 70 ? 7.529 -12.494 -0.504 1.00 96.44 70 GLN A CA 1
ATOM 545 C C . GLN A 1 70 ? 6.118 -12.050 -0.871 1.00 96.44 70 GLN A C 1
ATOM 547 O O . GLN A 1 70 ? 5.287 -11.783 -0.004 1.00 96.44 70 GLN A O 1
ATOM 552 N N . VAL A 1 71 ? 5.821 -12.029 -2.165 1.00 97.12 71 VAL A N 1
ATOM 553 C CA . VAL A 1 71 ? 4.484 -11.762 -2.706 1.00 97.12 71 VAL A CA 1
ATOM 554 C C . VAL A 1 71 ? 3.474 -12.782 -2.183 1.00 97.12 71 VAL A C 1
ATOM 556 O O . VAL A 1 71 ? 2.334 -12.426 -1.896 1.00 97.12 71 VAL A O 1
ATOM 559 N N . SER A 1 72 ? 3.898 -14.034 -1.981 1.00 97.56 72 SER A N 1
ATOM 560 C CA . SER A 1 72 ? 3.059 -15.093 -1.407 1.00 97.56 72 SER A CA 1
ATOM 561 C C . SER A 1 72 ? 2.595 -14.812 0.024 1.00 97.56 72 SER A C 1
ATOM 563 O O . SER A 1 72 ? 1.653 -15.452 0.483 1.00 97.56 72 SER A O 1
ATOM 565 N N . ASP A 1 73 ? 3.246 -13.885 0.732 1.00 97.94 73 ASP A N 1
ATOM 566 C CA . ASP A 1 73 ? 2.851 -13.485 2.083 1.00 97.94 73 ASP A CA 1
ATOM 567 C C . ASP A 1 73 ? 1.719 -12.445 2.084 1.00 97.94 73 ASP A C 1
ATOM 569 O O . ASP A 1 73 ? 1.134 -12.186 3.136 1.00 97.94 73 ASP A O 1
ATOM 573 N N . ILE A 1 74 ? 1.399 -11.837 0.933 1.00 98.31 74 ILE A N 1
ATOM 574 C CA . ILE A 1 74 ? 0.312 -10.863 0.816 1.00 98.31 74 ILE A CA 1
ATOM 575 C C . ILE A 1 74 ? -1.027 -11.619 0.860 1.00 98.31 74 ILE A C 1
ATOM 577 O O . ILE A 1 74 ? -1.304 -12.429 -0.027 1.00 98.31 74 ILE A O 1
ATOM 581 N N . PRO A 1 75 ? -1.899 -11.355 1.853 1.00 98.19 75 PRO A N 1
ATOM 582 C CA . PRO A 1 75 ? -3.203 -11.995 1.939 1.00 98.19 75 PRO A CA 1
ATOM 583 C C . PRO A 1 75 ? -4.035 -11.825 0.666 1.00 98.19 75 PRO A C 1
ATOM 585 O O . PRO A 1 75 ? -4.132 -10.726 0.113 1.00 98.19 75 PRO A O 1
ATOM 588 N N . ALA A 1 76 ? -4.716 -12.897 0.255 1.00 97.94 76 ALA A N 1
ATOM 589 C CA . ALA A 1 76 ? -5.506 -12.925 -0.976 1.00 97.94 76 ALA A CA 1
ATOM 590 C C . ALA A 1 76 ? -6.543 -11.790 -1.055 1.00 97.94 76 ALA A C 1
ATOM 592 O O . ALA A 1 76 ? -6.687 -11.175 -2.106 1.00 97.94 76 ALA A O 1
ATOM 593 N N . PHE A 1 77 ? -7.194 -11.432 0.060 1.00 97.38 77 PHE A N 1
ATOM 594 C CA . PHE A 1 77 ? -8.184 -10.348 0.077 1.00 97.38 77 PHE A CA 1
ATOM 595 C C . PHE A 1 77 ? -7.593 -8.968 -0.269 1.00 97.38 77 PHE A C 1
ATOM 597 O O . PHE A 1 77 ? -8.297 -8.125 -0.825 1.00 97.38 77 PHE A O 1
ATOM 604 N N . LEU A 1 78 ? -6.309 -8.726 0.035 1.00 97.81 78 LEU A N 1
ATOM 605 C CA . LEU A 1 78 ? -5.613 -7.498 -0.362 1.00 97.81 78 LEU A CA 1
ATOM 606 C C . LEU A 1 78 ? -5.300 -7.516 -1.856 1.00 97.81 78 LEU A C 1
ATOM 608 O O . LEU A 1 78 ? -5.537 -6.524 -2.540 1.00 97.81 78 LEU A O 1
ATOM 612 N N . VAL A 1 79 ? -4.831 -8.654 -2.372 1.00 97.25 79 VAL A N 1
ATOM 613 C CA . VAL A 1 79 ? -4.566 -8.834 -3.806 1.00 97.25 79 VAL A CA 1
ATOM 614 C C . VAL A 1 79 ? -5.852 -8.679 -4.622 1.00 97.25 79 VAL A C 1
ATOM 616 O O . VAL A 1 79 ? -5.861 -7.994 -5.641 1.00 97.25 79 VAL A O 1
ATOM 619 N N . ASP A 1 80 ? -6.959 -9.259 -4.167 1.00 95.69 80 ASP A N 1
ATOM 620 C CA . ASP A 1 80 ? -8.248 -9.161 -4.853 1.00 95.69 80 ASP A CA 1
ATOM 621 C C . ASP A 1 80 ? -8.813 -7.739 -4.816 1.00 95.69 80 ASP A C 1
ATOM 623 O O . ASP A 1 80 ? -9.339 -7.258 -5.821 1.00 95.69 80 ASP A O 1
ATOM 627 N N . PHE A 1 81 ? -8.641 -7.025 -3.700 1.00 95.88 81 PHE A N 1
ATOM 628 C CA . PHE A 1 81 ? -8.935 -5.595 -3.646 1.00 95.88 81 PHE A CA 1
ATOM 629 C C . PHE A 1 81 ? -8.106 -4.811 -4.673 1.00 95.88 81 PHE A C 1
ATOM 631 O O . PHE A 1 81 ? -8.654 -3.973 -5.390 1.00 95.88 81 PHE A O 1
ATOM 638 N N . LEU A 1 82 ? -6.807 -5.099 -4.778 1.00 95.75 82 LEU A N 1
ATOM 639 C CA . LEU A 1 82 ? -5.909 -4.404 -5.696 1.00 95.75 82 LEU A CA 1
ATOM 640 C C . LEU A 1 82 ? -6.298 -4.635 -7.153 1.00 95.75 82 LEU A C 1
ATOM 642 O O . LEU A 1 82 ? -6.475 -3.653 -7.862 1.00 95.75 82 LEU A O 1
ATOM 646 N N . LYS A 1 83 ? -6.590 -5.875 -7.559 1.00 94.56 83 LYS A N 1
ATOM 647 C CA . LYS A 1 83 ? -7.117 -6.191 -8.903 1.00 94.56 83 LYS A CA 1
ATOM 648 C C . LYS A 1 83 ? -8.353 -5.368 -9.271 1.00 94.56 83 LYS A C 1
ATOM 650 O O . LYS A 1 83 ? -8.492 -4.918 -10.406 1.00 94.56 83 LYS A O 1
ATOM 655 N N . ILE A 1 84 ? -9.267 -5.156 -8.318 1.00 92.44 84 ILE A N 1
ATOM 656 C CA . ILE A 1 84 ? -10.470 -4.337 -8.541 1.00 92.44 84 ILE A CA 1
ATOM 657 C C . ILE A 1 84 ? -10.087 -2.871 -8.781 1.00 92.44 84 ILE A C 1
ATOM 659 O O . ILE A 1 84 ? -10.643 -2.225 -9.672 1.00 92.44 84 ILE A O 1
ATOM 663 N N . VAL A 1 85 ? -9.160 -2.338 -7.982 1.00 92.06 85 VAL A N 1
ATOM 664 C CA . VAL A 1 85 ? -8.748 -0.929 -8.041 1.00 92.06 85 VAL A CA 1
ATOM 665 C C . VAL A 1 85 ? -7.917 -0.634 -9.291 1.00 92.06 85 VAL A C 1
ATOM 667 O O . VAL A 1 85 ? -8.186 0.359 -9.969 1.00 92.06 85 VAL A O 1
ATOM 670 N N . THR A 1 86 ? -6.958 -1.498 -9.622 1.00 91.38 86 THR A N 1
ATOM 671 C CA . THR A 1 86 ? -6.047 -1.347 -10.769 1.00 91.38 86 THR A CA 1
ATOM 672 C C . THR A 1 86 ? -6.674 -1.788 -12.087 1.00 91.38 86 THR A C 1
ATOM 674 O O . THR A 1 86 ? -6.228 -1.370 -13.153 1.00 91.38 86 THR A O 1
ATOM 677 N N . LYS A 1 87 ? -7.752 -2.583 -12.030 1.00 91.56 87 LYS A N 1
ATOM 678 C CA . LYS A 1 87 ? -8.445 -3.166 -13.193 1.00 91.56 87 LYS A CA 1
ATOM 679 C C . LYS A 1 87 ? -7.534 -4.053 -14.047 1.00 91.56 87 LYS A C 1
ATOM 681 O O . LYS A 1 87 ? -7.727 -4.158 -15.258 1.00 91.56 87 LYS A O 1
ATOM 686 N N . ASP A 1 88 ? -6.571 -4.705 -13.408 1.00 91.44 88 ASP A N 1
ATOM 687 C CA . ASP A 1 88 ? -5.673 -5.687 -14.010 1.00 91.44 88 ASP A CA 1
ATOM 688 C C . ASP A 1 88 ? -5.510 -6.913 -13.090 1.00 91.44 88 ASP A C 1
ATOM 690 O O . ASP A 1 88 ? -6.235 -7.088 -12.108 1.00 91.44 88 ASP A O 1
ATOM 694 N N . SER A 1 89 ? -4.583 -7.813 -13.425 1.00 92.06 89 SER A N 1
ATOM 695 C CA . SER A 1 89 ? -4.285 -9.003 -12.615 1.00 92.06 89 SER A CA 1
ATOM 696 C C . SER A 1 89 ? -3.515 -8.702 -11.326 1.00 92.06 89 SER A C 1
ATOM 698 O O . SER A 1 89 ? -3.333 -9.612 -10.514 1.00 92.06 89 SER A O 1
ATOM 700 N N . PHE A 1 90 ? -3.065 -7.457 -11.146 1.00 93.44 90 PHE A N 1
ATOM 701 C CA . PHE A 1 90 ? -2.120 -7.019 -10.130 1.00 93.44 90 PHE A CA 1
ATOM 702 C C . PHE A 1 90 ? -0.868 -7.911 -10.068 1.00 93.44 90 PHE A C 1
ATOM 704 O O . PHE A 1 90 ? -0.458 -8.384 -9.010 1.00 93.44 90 PHE A O 1
ATOM 711 N N . SER A 1 91 ? -0.271 -8.203 -11.229 1.00 93.38 91 SER A N 1
ATOM 712 C CA . SER A 1 91 ? 0.960 -8.996 -11.297 1.00 93.38 91 SER A CA 1
ATOM 713 C C . SER A 1 91 ? 2.115 -8.253 -10.626 1.00 93.38 91 SER A C 1
ATOM 715 O O . SER A 1 91 ? 2.443 -7.140 -11.043 1.00 93.38 91 SER A O 1
ATOM 717 N N . ILE A 1 92 ? 2.747 -8.885 -9.638 1.00 95.56 92 ILE A N 1
ATOM 718 C CA . ILE A 1 92 ? 3.864 -8.332 -8.871 1.00 95.56 92 ILE A CA 1
ATOM 719 C C . ILE A 1 92 ? 4.942 -9.407 -8.664 1.00 95.56 92 ILE A C 1
ATOM 721 O O . ILE A 1 92 ? 4.617 -10.551 -8.346 1.00 95.56 92 ILE A O 1
ATOM 725 N N . ALA A 1 93 ? 6.204 -9.048 -8.889 1.00 96.69 93 ALA A N 1
ATOM 726 C CA . ALA A 1 93 ? 7.377 -9.894 -8.670 1.00 96.69 93 ALA A CA 1
ATOM 727 C C . ALA A 1 93 ? 7.891 -9.778 -7.225 1.00 96.69 93 ALA A C 1
ATOM 729 O O . ALA A 1 93 ? 7.663 -8.755 -6.564 1.00 96.69 93 ALA A O 1
ATOM 730 N N . ASN A 1 94 ? 8.614 -10.790 -6.732 1.00 97.56 94 ASN A N 1
ATOM 731 C CA . ASN A 1 94 ? 9.338 -10.654 -5.466 1.00 97.56 94 ASN A CA 1
ATOM 732 C C . ASN A 1 94 ? 10.484 -9.632 -5.599 1.00 97.56 94 ASN A C 1
ATOM 734 O O . ASN A 1 94 ? 10.926 -9.325 -6.712 1.00 97.56 94 ASN A O 1
ATOM 738 N N . PRO A 1 95 ? 11.013 -9.113 -4.476 1.00 94.75 95 PRO A N 1
ATOM 739 C CA . PRO A 1 95 ? 12.184 -8.250 -4.520 1.00 94.75 95 PRO A CA 1
ATOM 740 C C . PRO A 1 95 ? 13.347 -8.940 -5.247 1.00 94.75 95 PRO A C 1
ATOM 742 O O . PRO A 1 95 ? 13.702 -10.074 -4.918 1.00 94.75 95 PRO A O 1
ATOM 745 N N . ASN A 1 96 ? 13.987 -8.223 -6.174 1.00 91.31 96 ASN A N 1
ATOM 746 C CA . ASN A 1 96 ? 15.109 -8.685 -7.007 1.00 91.31 96 ASN A CA 1
ATOM 747 C C . ASN A 1 96 ? 14.774 -9.750 -8.071 1.00 91.31 96 ASN A C 1
ATOM 749 O O . ASN A 1 96 ? 15.693 -10.244 -8.721 1.00 91.31 96 ASN A O 1
ATOM 753 N N . GLU A 1 97 ? 13.503 -10.109 -8.266 1.00 94.12 97 GLU A N 1
ATOM 754 C CA . GLU A 1 97 ? 13.080 -10.895 -9.432 1.00 94.12 97 GLU A CA 1
ATOM 755 C C . GLU A 1 97 ? 12.843 -9.998 -10.651 1.00 94.12 97 GLU A C 1
ATOM 757 O O . GLU A 1 97 ? 12.551 -8.808 -10.507 1.00 94.12 97 GLU A O 1
ATOM 762 N N . ASP A 1 98 ? 12.937 -10.585 -11.845 1.00 92.38 98 ASP A N 1
ATOM 763 C CA . ASP A 1 98 ? 12.686 -9.885 -13.102 1.00 92.38 98 ASP A CA 1
ATOM 764 C C . ASP A 1 98 ? 11.238 -9.382 -13.184 1.00 92.38 98 ASP A C 1
ATOM 766 O O . ASP A 1 98 ? 10.272 -10.092 -12.892 1.00 92.38 98 ASP A O 1
ATOM 770 N N . TRP A 1 99 ? 11.093 -8.139 -13.627 1.00 92.75 99 TRP A N 1
ATOM 771 C CA . TRP A 1 99 ? 9.820 -7.451 -13.803 1.00 92.75 99 TRP A CA 1
ATOM 772 C C . TRP A 1 99 ? 9.952 -6.419 -14.930 1.00 92.75 99 TRP A C 1
ATOM 774 O O . TRP A 1 99 ? 11.047 -6.186 -15.448 1.00 92.75 99 TRP A O 1
ATOM 784 N N . GLN A 1 100 ? 8.845 -5.817 -15.358 1.00 89.62 100 GLN A N 1
ATOM 785 C CA . GLN A 1 100 ? 8.847 -4.823 -16.434 1.00 89.62 100 GLN A CA 1
ATOM 786 C C . GLN A 1 100 ? 9.438 -3.490 -15.947 1.00 89.62 100 GLN A C 1
ATOM 788 O O . GLN A 1 100 ? 8.703 -2.596 -15.543 1.00 89.62 100 GLN A O 1
ATOM 793 N N . VAL A 1 101 ? 10.763 -3.346 -15.986 1.00 82.12 101 VAL A N 1
ATOM 794 C CA . VAL A 1 101 ? 11.456 -2.093 -15.641 1.00 82.12 101 VAL A CA 1
ATOM 795 C C . VAL A 1 101 ? 11.368 -1.098 -16.805 1.00 82.12 101 VAL A C 1
ATOM 797 O O . VAL A 1 101 ? 11.731 -1.412 -17.938 1.00 82.12 101 VAL A O 1
ATOM 800 N N . GLY A 1 102 ? 10.980 0.148 -16.528 1.00 72.56 102 GLY A N 1
ATOM 801 C CA . GLY A 1 102 ? 11.084 1.243 -17.499 1.00 72.56 102 GLY A CA 1
ATOM 802 C C . GLY A 1 102 ? 9.964 1.273 -18.542 1.00 72.56 102 GLY A C 1
ATOM 803 O O . GLY A 1 102 ? 8.808 1.069 -18.201 1.00 72.56 102 GLY A O 1
ATOM 804 N N . CYS A 1 103 ? 10.276 1.631 -19.793 1.00 66.44 103 CYS A N 1
ATOM 805 C CA . CYS A 1 103 ? 9.268 1.903 -20.835 1.00 66.44 103 CYS A CA 1
ATOM 806 C C . CYS A 1 103 ? 8.942 0.712 -21.755 1.00 66.44 103 CYS A C 1
ATOM 808 O O . CYS A 1 103 ? 8.081 0.838 -22.626 1.00 66.44 103 CYS A O 1
ATOM 810 N N . ASP A 1 104 ? 9.642 -0.412 -21.600 1.00 65.12 104 ASP A N 1
ATOM 811 C CA . ASP A 1 104 ? 9.495 -1.565 -22.482 1.00 65.12 104 ASP A CA 1
ATOM 812 C C . ASP A 1 104 ? 8.543 -2.592 -21.866 1.00 65.12 104 ASP A C 1
ATOM 814 O O . ASP A 1 104 ? 8.797 -3.163 -20.804 1.00 65.12 104 ASP A O 1
ATOM 818 N N . VAL A 1 105 ? 7.437 -2.855 -22.565 1.00 67.62 105 VAL A N 1
ATOM 819 C CA . VAL A 1 105 ? 6.517 -3.935 -22.205 1.00 67.62 105 VAL A CA 1
ATOM 820 C C . VAL A 1 105 ? 7.131 -5.246 -22.678 1.00 67.62 105 VAL A C 1
ATOM 822 O O . VAL A 1 105 ? 7.161 -5.538 -23.872 1.00 67.62 105 VAL A O 1
ATOM 825 N N . SER A 1 106 ? 7.643 -6.027 -21.731 1.00 72.69 106 SER A N 1
ATOM 826 C CA . SER A 1 106 ? 8.097 -7.394 -21.984 1.00 72.69 106 SER A CA 1
ATOM 827 C C . SER A 1 106 ? 6.976 -8.373 -21.664 1.00 72.69 106 SER A C 1
ATOM 829 O O . SER A 1 106 ? 6.508 -8.443 -20.524 1.00 72.69 106 SER A O 1
ATOM 831 N N . ASP A 1 107 ? 6.554 -9.140 -22.668 1.00 74.12 107 ASP A N 1
ATOM 832 C CA . ASP A 1 107 ? 5.536 -10.171 -22.491 1.00 74.12 107 ASP A CA 1
ATOM 833 C C . ASP A 1 107 ? 5.970 -11.183 -21.417 1.00 74.12 107 ASP A C 1
ATOM 835 O O . ASP A 1 107 ? 7.096 -11.680 -21.414 1.00 74.12 107 ASP A O 1
ATOM 839 N N . GLY A 1 108 ? 5.056 -11.505 -20.499 1.00 83.75 108 GLY A N 1
ATOM 840 C CA . GLY A 1 108 ? 5.252 -12.543 -19.483 1.00 83.75 108 GLY A CA 1
ATOM 841 C C . GLY A 1 108 ? 5.942 -12.105 -18.187 1.00 83.75 108 GLY A C 1
ATOM 842 O O . GLY A 1 108 ? 5.961 -12.897 -17.247 1.00 83.75 108 GLY A O 1
ATOM 843 N N . LEU A 1 109 ? 6.446 -10.869 -18.088 1.00 89.75 109 LEU A N 1
ATOM 844 C CA . LEU A 1 109 ? 6.974 -10.330 -16.829 1.00 89.75 109 LEU A CA 1
ATOM 845 C C . LEU A 1 109 ? 5.893 -9.584 -16.027 1.00 89.75 109 LEU A C 1
ATOM 847 O O . LEU A 1 109 ? 5.036 -8.933 -16.631 1.00 89.75 109 LEU A O 1
ATOM 851 N N . PRO A 1 110 ? 5.921 -9.619 -14.682 1.00 92.25 110 PRO A N 1
ATOM 852 C CA . PRO A 1 110 ? 5.064 -8.773 -13.855 1.00 92.25 110 PRO A CA 1
ATOM 853 C C . PRO A 1 110 ? 5.311 -7.280 -14.101 1.00 92.25 110 PRO A C 1
ATOM 855 O O . PRO A 1 110 ? 6.453 -6.854 -14.241 1.00 92.25 110 PRO A O 1
ATOM 858 N N . SER A 1 111 ? 4.254 -6.465 -14.103 1.00 91.44 111 SER A N 1
ATOM 859 C CA . SER A 1 111 ? 4.360 -5.002 -14.251 1.00 91.44 111 SER A CA 1
ATOM 860 C C . SER A 1 111 ? 4.804 -4.263 -12.982 1.00 91.44 111 SER A C 1
ATOM 862 O O . SER A 1 111 ? 5.034 -3.053 -13.026 1.00 91.44 111 SER A O 1
ATOM 864 N N . ARG A 1 112 ? 4.894 -4.978 -11.854 1.00 93.75 112 ARG A N 1
ATOM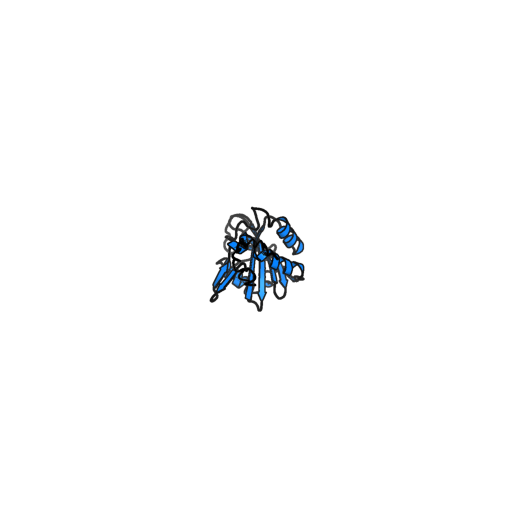 865 C CA . ARG A 1 112 ? 5.223 -4.434 -10.535 1.00 93.75 112 ARG A CA 1
ATOM 866 C C . ARG A 1 112 ? 6.297 -5.265 -9.842 1.00 93.75 112 ARG A C 1
ATOM 868 O O . ARG A 1 112 ? 6.379 -6.471 -10.077 1.00 93.75 112 ARG A O 1
ATOM 875 N N . GLN A 1 113 ? 7.039 -4.658 -8.921 1.00 95.25 113 GLN A N 1
ATOM 876 C CA . GLN A 1 113 ? 7.969 -5.358 -8.029 1.00 95.25 113 GLN A CA 1
ATOM 877 C C . GLN A 1 113 ? 7.742 -4.951 -6.576 1.00 95.25 113 GLN A C 1
ATOM 879 O O . GLN A 1 113 ? 7.682 -3.765 -6.258 1.00 95.25 113 GLN A O 1
ATOM 884 N N . LEU A 1 114 ? 7.625 -5.936 -5.686 1.00 97.00 114 LEU A N 1
ATOM 885 C CA . LEU A 1 114 ? 7.491 -5.704 -4.251 1.00 97.00 114 LEU A CA 1
ATOM 886 C C . LEU A 1 114 ? 8.768 -5.071 -3.676 1.00 97.00 114 LEU A C 1
ATOM 888 O O . LEU A 1 114 ? 9.861 -5.579 -3.912 1.00 97.00 114 LEU A O 1
ATOM 892 N N . ILE A 1 115 ? 8.615 -4.026 -2.855 1.00 95.75 115 ILE A N 1
ATOM 893 C CA . ILE A 1 115 ? 9.706 -3.447 -2.052 1.00 95.75 115 ILE A CA 1
ATOM 894 C C . ILE A 1 115 ? 9.539 -3.839 -0.579 1.00 95.75 115 ILE A C 1
ATOM 896 O O . ILE A 1 115 ? 10.423 -4.458 0.018 1.00 95.75 115 ILE A O 1
ATOM 900 N N . TYR A 1 116 ? 8.385 -3.516 0.010 1.00 96.88 116 TYR A N 1
ATOM 901 C CA . TYR A 1 116 ? 8.098 -3.756 1.424 1.00 96.88 116 TYR A CA 1
ATOM 902 C C . TYR A 1 116 ? 6.644 -4.176 1.631 1.00 96.88 116 TYR A C 1
ATOM 904 O O . TYR A 1 116 ? 5.729 -3.561 1.087 1.00 96.88 116 TYR A O 1
ATOM 912 N N . PHE A 1 117 ? 6.419 -5.177 2.486 1.00 98.38 117 PHE A N 1
ATOM 913 C CA . PHE A 1 117 ? 5.090 -5.502 2.997 1.00 98.38 117 PHE A CA 1
ATOM 914 C C . PHE A 1 117 ? 5.115 -5.650 4.520 1.00 98.38 117 PHE A C 1
ATOM 916 O O . PHE A 1 117 ? 5.822 -6.494 5.070 1.00 98.38 117 PHE A O 1
ATOM 923 N N . GLY A 1 118 ? 4.328 -4.827 5.206 1.00 98.56 118 GLY A N 1
ATOM 924 C CA . GLY A 1 118 ? 4.099 -4.882 6.643 1.00 98.56 118 GLY A CA 1
ATOM 925 C C . GLY A 1 118 ? 2.634 -5.176 6.934 1.00 98.56 118 GLY A C 1
ATOM 926 O O . GLY A 1 118 ? 1.753 -4.513 6.388 1.00 98.56 118 GLY A O 1
ATOM 927 N N . LEU A 1 119 ? 2.362 -6.143 7.808 1.00 98.62 119 LEU A N 1
ATOM 928 C CA . LEU A 1 119 ? 1.003 -6.586 8.124 1.00 98.62 119 LEU A CA 1
ATOM 929 C C . LEU A 1 119 ? 0.804 -6.758 9.634 1.00 98.62 119 LEU A C 1
ATOM 931 O O . LEU A 1 119 ? 1.665 -7.292 10.336 1.00 98.62 119 LEU A O 1
ATOM 935 N N . ALA A 1 120 ? -0.368 -6.338 10.102 1.00 98.12 120 ALA A N 1
ATOM 936 C CA . ALA A 1 120 ? -0.918 -6.607 11.426 1.00 98.12 120 ALA A CA 1
ATOM 937 C C . ALA A 1 120 ? -2.420 -6.941 11.316 1.00 98.12 120 ALA A C 1
ATOM 939 O O . ALA A 1 120 ? -2.973 -6.954 10.220 1.00 98.12 120 ALA A O 1
ATOM 940 N N . ASP A 1 121 ? -3.098 -7.186 12.439 1.00 96.94 121 ASP A N 1
ATOM 941 C CA . ASP A 1 121 ? -4.474 -7.718 12.467 1.00 96.94 121 ASP A CA 1
ATOM 942 C C . ASP A 1 121 ? -5.531 -6.853 11.754 1.00 96.94 121 ASP A C 1
ATOM 944 O O . ASP A 1 121 ? -6.575 -7.357 11.339 1.00 96.94 121 ASP A O 1
ATOM 948 N N . ASN A 1 122 ? -5.301 -5.543 11.642 1.00 97.81 122 ASN A N 1
ATOM 949 C CA . ASN A 1 122 ? -6.277 -4.589 11.104 1.00 97.81 122 ASN A CA 1
ATOM 950 C C . ASN A 1 122 ? -5.679 -3.532 10.165 1.00 97.81 122 ASN A C 1
ATOM 952 O O . ASN A 1 122 ? -6.386 -2.600 9.761 1.00 97.81 122 ASN A O 1
ATOM 956 N N . ILE A 1 123 ? -4.386 -3.632 9.858 1.00 98.56 123 ILE A N 1
ATOM 957 C CA . ILE A 1 123 ? -3.692 -2.670 9.012 1.00 98.56 123 ILE A CA 1
ATOM 958 C C . ILE A 1 123 ? -2.553 -3.330 8.238 1.00 98.56 123 ILE A C 1
ATOM 960 O O . ILE A 1 123 ? -1.868 -4.218 8.747 1.00 98.56 123 ILE A O 1
ATOM 964 N N . ALA A 1 124 ? -2.355 -2.880 7.004 1.00 98.69 124 ALA A N 1
ATOM 965 C CA . ALA A 1 124 ? -1.225 -3.256 6.172 1.00 98.69 124 ALA A CA 1
ATOM 966 C C . ALA A 1 124 ? -0.599 -2.021 5.524 1.00 98.69 124 ALA A C 1
ATOM 968 O O . ALA A 1 124 ? -1.295 -1.053 5.203 1.00 98.69 124 ALA A O 1
ATOM 969 N N . LEU A 1 125 ? 0.711 -2.093 5.322 1.00 98.62 125 LEU A N 1
ATOM 970 C CA . LEU A 1 125 ? 1.532 -1.107 4.637 1.00 98.62 125 LEU A CA 1
ATOM 971 C C . LEU A 1 125 ? 2.296 -1.822 3.523 1.00 98.62 125 LEU A C 1
ATOM 973 O O . LEU A 1 125 ? 3.011 -2.785 3.790 1.00 98.62 125 LEU A O 1
ATOM 977 N N . LEU A 1 126 ? 2.134 -1.365 2.289 1.00 98.00 126 LEU A N 1
ATOM 978 C CA . LEU A 1 126 ? 2.743 -1.965 1.106 1.00 98.00 126 LEU A CA 1
ATOM 979 C C . LEU A 1 126 ? 3.478 -0.884 0.319 1.00 98.00 126 LEU A C 1
ATOM 981 O O . LEU A 1 126 ? 2.907 0.181 0.080 1.00 98.00 126 LEU A O 1
ATOM 985 N N . THR A 1 127 ? 4.697 -1.177 -0.121 1.00 96.31 127 THR A N 1
ATOM 986 C CA . THR A 1 127 ? 5.371 -0.410 -1.171 1.00 96.31 127 THR A CA 1
ATOM 987 C C . THR A 1 127 ? 5.793 -1.311 -2.320 1.00 96.31 127 THR A C 1
ATOM 989 O O . THR A 1 127 ? 6.179 -2.468 -2.120 1.00 96.31 127 THR A O 1
ATOM 992 N N . TYR A 1 128 ? 5.671 -0.793 -3.537 1.00 95.25 128 TYR A N 1
ATOM 993 C CA . TYR A 1 128 ? 6.078 -1.483 -4.757 1.00 95.25 128 TYR A CA 1
ATOM 994 C C . TYR A 1 128 ? 6.447 -0.487 -5.850 1.00 95.25 128 TYR A C 1
ATOM 996 O O . TYR A 1 128 ? 5.984 0.657 -5.850 1.00 95.25 128 TYR A O 1
ATOM 1004 N N . LEU A 1 129 ? 7.252 -0.964 -6.792 1.00 93.44 129 LEU A N 1
ATOM 1005 C CA . LEU A 1 129 ? 7.543 -0.286 -8.047 1.00 93.44 129 LEU A CA 1
ATOM 1006 C C . LEU A 1 129 ? 6.531 -0.699 -9.114 1.00 93.44 129 LEU A C 1
ATOM 1008 O O . LEU A 1 129 ? 6.109 -1.855 -9.138 1.00 93.44 129 LEU A O 1
ATOM 1012 N N . THR A 1 130 ? 6.203 0.218 -10.018 1.00 91.00 130 THR A N 1
ATOM 1013 C CA . THR A 1 130 ? 5.470 -0.029 -11.266 1.00 91.00 130 THR A CA 1
ATOM 1014 C C . THR A 1 130 ? 6.276 0.496 -12.444 1.00 91.00 130 THR A C 1
ATOM 1016 O O . THR A 1 130 ? 6.937 1.532 -12.339 1.00 91.00 130 THR A O 1
ATOM 1019 N N . GLY A 1 131 ? 6.210 -0.220 -13.565 1.00 84.31 131 GLY A N 1
ATOM 1020 C CA . GLY A 1 131 ? 6.892 0.126 -14.807 1.00 84.31 131 GLY A CA 1
ATOM 1021 C C . GLY A 1 131 ? 5.919 0.413 -15.948 1.00 84.31 131 GLY A C 1
ATOM 1022 O O . GLY A 1 131 ? 4.747 0.721 -15.737 1.00 84.31 131 GLY A O 1
ATOM 1023 N N . GLY A 1 132 ? 6.401 0.310 -17.183 1.00 72.00 132 GLY A N 1
ATOM 1024 C CA . GLY A 1 132 ? 5.655 0.533 -18.424 1.00 72.00 132 GLY A CA 1
ATOM 1025 C C . GLY A 1 132 ? 5.843 1.929 -19.030 1.00 72.00 132 GLY A C 1
ATOM 1026 O O . GLY A 1 132 ? 6.057 2.039 -20.233 1.00 72.00 132 GLY A O 1
ATOM 1027 N N . ILE A 1 133 ? 5.796 3.006 -18.235 1.00 69.12 133 ILE A N 1
ATOM 1028 C CA . ILE A 1 133 ? 6.165 4.371 -18.671 1.00 69.12 133 ILE A CA 1
ATOM 1029 C C . ILE A 1 133 ? 7.002 5.016 -17.565 1.00 69.12 133 ILE A C 1
ATOM 1031 O O . ILE A 1 133 ? 6.497 5.753 -16.718 1.00 69.12 133 ILE A O 1
ATOM 1035 N N . GLY A 1 134 ? 8.300 4.720 -17.585 1.00 77.75 134 GLY A N 1
ATOM 1036 C CA . GLY A 1 134 ? 9.198 5.033 -16.478 1.00 77.75 134 GLY A CA 1
ATOM 1037 C C . GLY A 1 134 ? 8.941 4.142 -15.262 1.00 77.75 134 GLY A C 1
ATOM 1038 O O . GLY A 1 134 ? 8.094 3.256 -15.289 1.00 77.75 134 GLY A O 1
ATOM 1039 N N . GLU A 1 135 ? 9.706 4.377 -14.203 1.00 86.38 135 GLU A N 1
ATOM 1040 C CA . GLU A 1 135 ? 9.556 3.695 -12.920 1.00 86.38 135 GLU A CA 1
ATOM 1041 C C . GLU A 1 135 ? 8.849 4.628 -11.936 1.00 86.38 135 GLU A C 1
ATOM 1043 O O . GLU A 1 135 ? 9.185 5.812 -11.833 1.00 86.38 135 GLU A O 1
ATOM 1048 N N . SER A 1 136 ? 7.840 4.111 -11.242 1.00 88.25 136 SER A N 1
ATOM 1049 C CA . SER A 1 136 ? 7.131 4.820 -10.178 1.00 88.25 136 SER A CA 1
ATOM 1050 C C . SER A 1 136 ? 7.075 3.953 -8.936 1.00 88.25 136 SER A C 1
ATOM 1052 O O . SER A 1 136 ? 6.766 2.771 -9.030 1.00 88.25 136 SER A O 1
ATOM 1054 N N . GLU A 1 137 ? 7.330 4.544 -7.775 1.00 92.25 137 GLU A N 1
ATOM 1055 C CA . GLU A 1 137 ? 7.144 3.866 -6.499 1.00 92.25 137 GLU A CA 1
ATOM 1056 C C . GLU A 1 137 ? 5.831 4.306 -5.852 1.00 92.25 137 GLU A C 1
ATOM 1058 O O . GLU A 1 137 ? 5.461 5.486 -5.874 1.00 92.25 137 GLU A O 1
ATOM 1063 N N . HIS A 1 138 ? 5.130 3.351 -5.251 1.00 94.31 138 HIS A N 1
ATOM 1064 C CA . HIS A 1 138 ? 3.833 3.556 -4.624 1.00 94.31 138 HIS A CA 1
ATOM 1065 C C . HIS A 1 138 ? 3.880 3.156 -3.155 1.00 94.31 138 HIS A C 1
ATOM 1067 O O . HIS A 1 138 ? 4.422 2.110 -2.815 1.00 94.31 138 HIS A O 1
ATOM 1073 N N . ILE A 1 139 ? 3.248 3.952 -2.291 1.00 96.62 139 ILE A N 1
ATOM 1074 C CA . ILE A 1 139 ? 2.914 3.562 -0.918 1.00 96.62 139 ILE A CA 1
ATOM 1075 C C . ILE A 1 139 ? 1.414 3.349 -0.832 1.00 96.62 139 ILE A C 1
ATOM 1077 O O . ILE A 1 139 ? 0.647 4.238 -1.205 1.00 96.62 139 ILE A O 1
ATOM 1081 N N . LEU A 1 140 ? 0.997 2.215 -0.282 1.00 97.62 140 LEU A N 1
ATOM 1082 C CA . LEU A 1 140 ? -0.395 1.889 -0.019 1.00 97.62 140 LEU A CA 1
ATOM 1083 C C . LEU A 1 140 ? -0.582 1.545 1.459 1.00 97.62 140 LEU A C 1
ATOM 1085 O O . LEU A 1 140 ? 0.184 0.780 2.046 1.00 97.62 140 LEU A O 1
ATOM 1089 N N . ILE A 1 141 ? -1.640 2.092 2.051 1.00 98.44 141 ILE A N 1
ATOM 1090 C CA . ILE A 1 141 ? -2.091 1.788 3.405 1.00 98.44 141 ILE A CA 1
ATOM 1091 C C . ILE A 1 141 ? -3.494 1.202 3.318 1.00 98.44 141 ILE A C 1
ATOM 1093 O O . ILE A 1 141 ? -4.407 1.830 2.780 1.00 98.44 141 ILE A O 1
ATOM 1097 N N . PHE A 1 142 ? -3.684 0.031 3.914 1.00 98.44 142 PHE A N 1
ATOM 1098 C CA . PHE A 1 142 ? -4.974 -0.645 3.975 1.00 98.44 142 PHE A CA 1
ATOM 1099 C C . PHE A 1 142 ? -5.404 -0.764 5.421 1.00 98.44 142 PHE A C 1
ATOM 1101 O O . PHE A 1 142 ? -4.690 -1.362 6.218 1.00 98.44 142 PHE A O 1
ATOM 1108 N N . LYS A 1 143 ? -6.595 -0.275 5.758 1.00 98.19 143 LYS A N 1
ATOM 1109 C CA . LYS A 1 143 ? -7.246 -0.614 7.025 1.00 98.19 143 LYS A CA 1
ATOM 1110 C C . LYS A 1 143 ? -8.331 -1.633 6.758 1.00 98.19 143 LYS A C 1
ATOM 1112 O O . LYS A 1 143 ? -9.171 -1.424 5.881 1.00 98.19 143 LYS A O 1
ATOM 1117 N N . PHE A 1 144 ? -8.384 -2.699 7.538 1.00 97.56 144 PHE A N 1
ATOM 1118 C CA . PHE A 1 144 ? -9.339 -3.778 7.311 1.00 97.56 144 PHE A CA 1
ATOM 1119 C C . PHE A 1 144 ? -9.847 -4.398 8.610 1.00 97.56 144 PHE A C 1
ATOM 1121 O O . PHE A 1 144 ? -9.303 -4.191 9.691 1.00 97.56 144 PHE A O 1
ATOM 1128 N N . SER A 1 145 ? -10.941 -5.145 8.495 1.00 96.75 145 SER A N 1
ATOM 1129 C CA . SER A 1 145 ? -11.502 -5.958 9.569 1.00 96.75 145 SER A CA 1
ATOM 1130 C C . SER A 1 145 ? -12.115 -7.211 8.967 1.00 96.75 145 SER A C 1
ATOM 1132 O O . SER A 1 145 ? -12.876 -7.109 8.006 1.00 96.75 145 SER A O 1
ATOM 1134 N N . SER A 1 146 ? -11.797 -8.381 9.530 1.00 94.50 146 SER A N 1
ATOM 1135 C CA . SER A 1 146 ? -12.294 -9.675 9.035 1.00 94.50 146 SER A CA 1
ATOM 1136 C C . SER A 1 146 ? -12.103 -9.821 7.518 1.00 94.50 146 SER A C 1
ATOM 1138 O O . SER A 1 146 ? -13.064 -10.081 6.796 1.00 94.50 146 SER A O 1
ATOM 1140 N N . GLU A 1 147 ? -10.882 -9.538 7.043 1.00 95.19 147 GLU A N 1
ATOM 1141 C CA . GLU A 1 147 ? -10.487 -9.611 5.623 1.00 95.19 147 GLU A CA 1
ATOM 1142 C C . GLU A 1 147 ? -11.272 -8.681 4.678 1.00 95.19 147 GLU A C 1
ATOM 1144 O O . GLU A 1 147 ? -11.285 -8.858 3.463 1.00 95.19 147 GLU A O 1
ATOM 1149 N N . LYS A 1 148 ? -11.925 -7.646 5.216 1.00 94.62 148 LYS A N 1
ATOM 1150 C CA . LYS A 1 148 ? -12.618 -6.624 4.423 1.00 94.62 148 LYS A CA 1
ATOM 1151 C C . LYS A 1 148 ? -11.927 -5.287 4.569 1.00 94.62 148 LYS A C 1
ATOM 1153 O O . LYS A 1 148 ? -11.787 -4.785 5.685 1.00 94.62 148 LYS A O 1
ATOM 1158 N N . ILE A 1 149 ? -11.554 -4.682 3.444 1.00 96.88 149 ILE A N 1
ATOM 1159 C CA . ILE A 1 149 ? -11.042 -3.313 3.422 1.00 96.88 149 ILE A CA 1
ATOM 1160 C C . ILE A 1 149 ? -12.123 -2.356 3.928 1.00 96.88 149 ILE A C 1
ATOM 1162 O O . ILE A 1 149 ? -13.270 -2.379 3.491 1.00 96.88 149 ILE A O 1
ATOM 1166 N N . THR A 1 150 ? -11.740 -1.507 4.873 1.00 96.38 150 THR A N 1
ATOM 1167 C CA . THR A 1 150 ? -12.609 -0.509 5.510 1.00 96.38 150 THR A CA 1
ATOM 1168 C C . THR A 1 150 ? -12.148 0.919 5.264 1.00 96.38 150 THR A C 1
ATOM 1170 O O . THR A 1 150 ? -12.963 1.832 5.391 1.00 96.38 150 THR A O 1
ATOM 1173 N N . ASP A 1 151 ? -10.872 1.103 4.926 1.00 97.62 151 ASP A N 1
ATOM 1174 C CA . ASP A 1 151 ? -10.271 2.367 4.519 1.00 97.62 151 ASP A CA 1
ATOM 1175 C C . ASP A 1 151 ? -9.008 2.083 3.694 1.00 97.62 151 ASP A C 1
ATOM 1177 O O . ASP A 1 151 ? -8.403 1.014 3.815 1.00 97.62 151 ASP A O 1
ATOM 1181 N N . PHE A 1 152 ? -8.621 3.036 2.860 1.00 97.31 152 PHE A N 1
ATOM 1182 C CA . PHE A 1 152 ? -7.493 2.916 1.949 1.00 97.31 152 PHE A CA 1
ATOM 1183 C C . PHE A 1 152 ? -6.839 4.270 1.751 1.00 97.31 152 PHE A C 1
ATOM 1185 O O . PHE A 1 152 ? -7.530 5.278 1.612 1.00 97.31 152 PHE A O 1
ATOM 1192 N N . TRP A 1 153 ? -5.517 4.290 1.693 1.00 97.38 153 TRP A N 1
ATOM 1193 C CA . TRP A 1 153 ? -4.768 5.445 1.237 1.00 97.38 153 TRP A CA 1
ATOM 1194 C C . TRP A 1 153 ? -3.640 5.015 0.309 1.00 97.38 153 TRP A C 1
ATOM 1196 O O . TRP A 1 153 ? -3.057 3.951 0.503 1.00 97.38 153 TRP A O 1
ATOM 1206 N N . CYS A 1 154 ? -3.315 5.846 -0.677 1.00 96.31 154 CYS A N 1
ATOM 1207 C CA . CYS A 1 154 ? -2.151 5.639 -1.520 1.00 96.31 154 CYS A CA 1
ATOM 1208 C C . CYS A 1 154 ? -1.463 6.953 -1.894 1.00 96.31 154 CYS A C 1
ATOM 1210 O O . CYS A 1 154 ? -2.098 8.011 -1.913 1.00 96.31 154 CYS A O 1
ATOM 1212 N N . GLY A 1 155 ? -0.187 6.869 -2.258 1.00 94.25 155 GLY A N 1
ATOM 1213 C CA . GLY A 1 155 ? 0.568 7.983 -2.823 1.00 94.25 155 GLY A CA 1
ATOM 1214 C C . GLY A 1 155 ? 1.768 7.506 -3.634 1.00 94.25 155 GLY A C 1
ATOM 1215 O O . GLY A 1 155 ? 2.276 6.412 -3.400 1.00 94.25 155 GLY A O 1
ATOM 1216 N N . ASN A 1 156 ? 2.224 8.337 -4.574 1.00 91.44 156 ASN A N 1
ATOM 1217 C CA . ASN A 1 156 ? 3.442 8.066 -5.346 1.00 91.44 156 ASN A CA 1
ATOM 1218 C C . ASN A 1 156 ? 4.645 8.732 -4.696 1.00 91.44 156 ASN A C 1
ATOM 1220 O O . ASN A 1 156 ? 4.547 9.857 -4.191 1.00 91.44 156 ASN A O 1
ATOM 1224 N N . VAL A 1 157 ? 5.786 8.062 -4.764 1.00 89.00 157 VAL A N 1
ATOM 1225 C CA . VAL A 1 157 ? 7.040 8.523 -4.182 1.00 89.00 157 VAL A CA 1
ATOM 1226 C C . VAL A 1 157 ? 8.182 8.439 -5.180 1.00 89.00 157 VAL A C 1
ATOM 1228 O O . VAL A 1 157 ? 8.105 7.784 -6.214 1.00 89.00 157 VAL A O 1
ATOM 1231 N N . MET A 1 158 ? 9.234 9.189 -4.869 1.00 83.56 158 MET A N 1
ATOM 1232 C CA . MET A 1 158 ? 10.498 9.210 -5.607 1.00 83.56 158 MET A CA 1
ATOM 1233 C C . MET A 1 158 ? 11.635 9.003 -4.601 1.00 83.56 158 MET A C 1
ATOM 1235 O O . MET A 1 158 ? 12.421 9.916 -4.346 1.00 83.56 158 MET A O 1
ATOM 1239 N N . ALA A 1 159 ? 11.619 7.865 -3.915 1.00 85.75 159 ALA A N 1
ATOM 1240 C CA . ALA A 1 159 ? 12.589 7.478 -2.895 1.00 85.75 159 ALA A CA 1
ATOM 1241 C C . ALA A 1 159 ? 12.460 5.980 -2.651 1.00 85.75 159 ALA A C 1
ATOM 1243 O O . ALA A 1 159 ? 11.332 5.535 -2.619 1.00 85.75 159 ALA A O 1
ATOM 1244 N N . ASP A 1 160 ? 13.568 5.286 -2.401 1.00 86.56 160 ASP A N 1
ATOM 1245 C CA . ASP A 1 160 ? 13.608 3.854 -2.080 1.00 86.56 160 ASP A CA 1
ATOM 1246 C C . ASP A 1 160 ? 13.177 3.619 -0.620 1.00 86.56 160 ASP A C 1
ATOM 1248 O O . ASP A 1 160 ? 13.959 3.851 0.309 1.00 86.56 160 ASP A O 1
ATOM 1252 N N . LEU A 1 161 ? 11.905 3.269 -0.396 1.00 92.31 161 LEU A N 1
ATOM 1253 C CA . LEU A 1 161 ? 11.332 3.129 0.947 1.00 92.31 161 LEU A CA 1
ATOM 1254 C C . LEU A 1 161 ? 11.193 1.657 1.352 1.00 92.31 161 LEU A C 1
ATOM 1256 O O . LEU A 1 161 ? 10.211 0.980 1.036 1.00 92.31 161 LEU A O 1
ATOM 1260 N N . THR A 1 162 ? 12.161 1.175 2.134 1.00 94.62 162 THR A N 1
ATOM 1261 C CA . THR A 1 162 ? 12.346 -0.268 2.385 1.00 94.62 162 THR A CA 1
ATOM 1262 C C . THR A 1 162 ? 11.847 -0.751 3.748 1.00 94.62 162 THR A C 1
ATOM 1264 O O . THR A 1 162 ? 11.864 -1.955 4.032 1.00 94.62 162 THR A O 1
ATOM 1267 N N . ASN A 1 163 ? 11.424 0.166 4.622 1.00 96.75 163 ASN A N 1
ATOM 1268 C CA . ASN A 1 163 ? 10.920 -0.148 5.958 1.00 96.75 163 ASN A CA 1
ATOM 1269 C C . ASN A 1 163 ? 9.876 0.858 6.463 1.00 96.75 163 ASN A C 1
ATOM 1271 O O . ASN A 1 163 ? 9.738 1.971 5.953 1.00 96.75 163 ASN A O 1
ATOM 1275 N N . LYS A 1 164 ? 9.143 0.456 7.509 1.00 97.50 164 LYS A N 1
ATOM 1276 C CA . LYS A 1 164 ? 8.058 1.237 8.120 1.00 97.50 164 LYS A CA 1
ATOM 1277 C C . LYS A 1 164 ? 8.515 2.640 8.525 1.00 97.50 164 LYS A C 1
ATOM 1279 O O . LYS A 1 164 ? 7.801 3.609 8.276 1.00 97.50 164 LYS A O 1
ATOM 1284 N N . GLU A 1 165 ? 9.675 2.760 9.162 1.00 97.75 165 GLU A N 1
ATOM 1285 C CA . GLU A 1 165 ? 10.184 4.016 9.710 1.00 97.75 165 GLU A CA 1
ATOM 1286 C C . GLU A 1 165 ? 10.507 5.027 8.602 1.00 97.75 165 GLU A C 1
ATOM 1288 O O . GLU A 1 165 ? 10.100 6.189 8.694 1.00 97.75 165 GLU A O 1
ATOM 1293 N N . GLU A 1 166 ? 11.173 4.581 7.536 1.00 97.06 166 GLU A N 1
ATOM 1294 C CA . GLU A 1 166 ? 11.445 5.375 6.333 1.00 97.06 166 GLU A CA 1
ATOM 1295 C C . GLU A 1 166 ? 10.156 5.831 5.656 1.00 97.06 166 GLU A C 1
ATOM 1297 O O . GLU A 1 166 ? 10.010 7.019 5.358 1.00 97.06 166 GLU A O 1
ATOM 1302 N N . ILE A 1 167 ? 9.192 4.921 5.487 1.00 97.81 167 ILE A N 1
ATOM 1303 C CA . ILE A 1 167 ? 7.903 5.229 4.863 1.00 97.81 167 ILE A CA 1
ATOM 1304 C C . ILE A 1 167 ? 7.155 6.300 5.666 1.00 97.81 167 ILE A C 1
ATOM 1306 O O . ILE A 1 167 ? 6.725 7.317 5.115 1.00 97.81 167 ILE A O 1
ATOM 1310 N N . LEU A 1 168 ? 7.029 6.122 6.984 1.00 98.00 168 LEU A N 1
ATOM 1311 C CA . LEU A 1 168 ? 6.346 7.083 7.854 1.00 98.00 168 LEU A CA 1
ATOM 1312 C C . LEU A 1 168 ? 7.036 8.448 7.852 1.00 98.00 168 LEU A C 1
ATOM 1314 O O . LEU A 1 168 ? 6.362 9.483 7.795 1.00 98.00 168 LEU A O 1
ATOM 1318 N N . LYS A 1 169 ? 8.371 8.463 7.911 1.00 97.69 169 LYS A N 1
ATOM 1319 C CA . LYS A 1 169 ? 9.158 9.694 7.838 1.00 97.69 169 LYS A CA 1
ATOM 1320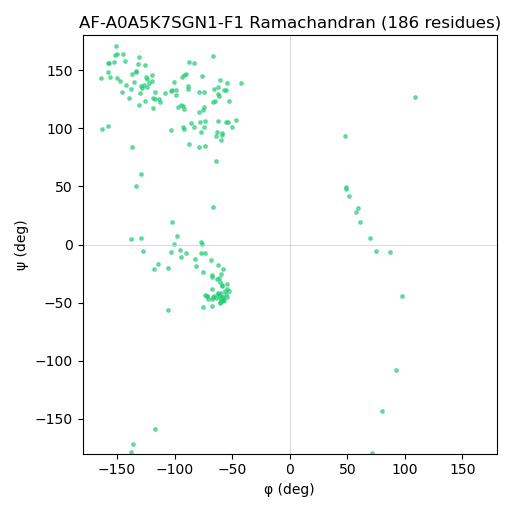 C C . LYS A 1 169 ? 8.917 10.408 6.509 1.00 97.69 169 LYS A C 1
ATOM 1322 O O . LYS A 1 169 ? 8.577 11.591 6.517 1.00 97.69 169 LYS A O 1
ATOM 1327 N N . TYR A 1 170 ? 9.004 9.685 5.392 1.00 97.06 170 TYR A N 1
ATOM 1328 C CA . TYR A 1 170 ? 8.774 10.241 4.063 1.00 97.06 170 TYR A CA 1
ATOM 1329 C C . TYR A 1 170 ? 7.380 10.860 3.954 1.00 97.06 170 TYR A C 1
ATOM 1331 O O . TYR A 1 170 ? 7.253 12.013 3.540 1.00 97.06 170 TYR A O 1
ATOM 1339 N N . ILE A 1 171 ? 6.332 10.145 4.376 1.00 96.88 171 ILE A N 1
ATOM 1340 C CA . ILE A 1 171 ? 4.960 10.663 4.323 1.00 96.88 171 ILE A CA 1
ATOM 1341 C C . ILE A 1 171 ? 4.844 11.978 5.104 1.00 96.88 171 ILE A C 1
ATOM 1343 O O . ILE A 1 171 ? 4.315 12.962 4.584 1.00 96.88 171 ILE A O 1
ATOM 1347 N N . LYS A 1 172 ? 5.370 12.035 6.332 1.00 96.56 172 LYS A N 1
ATOM 1348 C CA . LYS A 1 172 ? 5.300 13.234 7.183 1.00 96.56 172 LYS A CA 1
ATOM 1349 C C . LYS A 1 172 ? 6.025 14.433 6.580 1.00 96.56 172 LYS A C 1
ATOM 1351 O O . LYS A 1 172 ? 5.497 15.542 6.624 1.00 96.56 172 LYS A O 1
ATOM 1356 N N . GLU A 1 173 ? 7.202 14.213 6.006 1.00 95.75 173 GLU A N 1
ATOM 1357 C CA . GLU A 1 173 ? 8.029 15.273 5.421 1.00 95.75 173 GLU A CA 1
ATOM 1358 C C . GLU A 1 173 ? 7.500 15.764 4.062 1.00 95.75 173 GLU A C 1
ATOM 1360 O O . GLU A 1 173 ? 7.774 16.898 3.663 1.00 95.75 173 GLU A O 1
ATOM 1365 N N . ASN A 1 174 ? 6.729 14.935 3.345 1.00 95.31 174 ASN A N 1
ATOM 1366 C CA . ASN A 1 174 ? 6.351 15.204 1.955 1.00 95.31 174 ASN A CA 1
ATOM 1367 C C . ASN A 1 174 ? 4.850 15.453 1.725 1.00 95.31 174 ASN A C 1
ATOM 1369 O O . ASN A 1 174 ? 4.511 16.050 0.709 1.00 95.31 174 ASN A O 1
ATOM 1373 N N . ARG A 1 175 ? 3.946 15.100 2.652 1.00 93.25 175 ARG A N 1
ATOM 1374 C CA . ARG A 1 175 ? 2.474 15.261 2.493 1.00 93.25 175 ARG A CA 1
ATOM 1375 C C . ARG A 1 175 ? 1.983 16.687 2.224 1.00 93.25 175 ARG A C 1
ATOM 1377 O O . ARG A 1 175 ? 0.869 16.87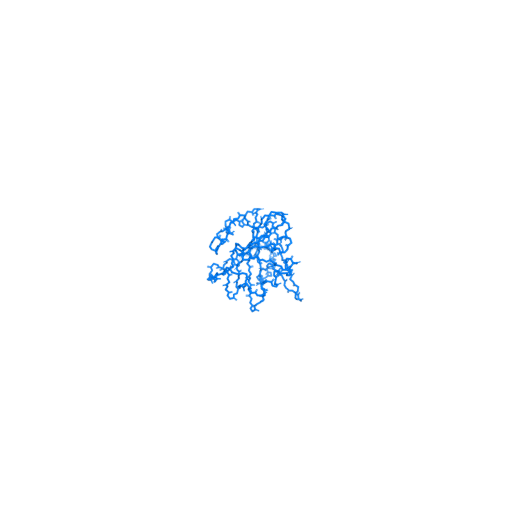6 1.758 1.00 93.25 175 ARG A O 1
ATOM 1384 N N . ALA A 1 176 ? 2.777 17.705 2.557 1.00 92.25 176 ALA A N 1
ATOM 1385 C CA . ALA A 1 176 ? 2.433 19.108 2.307 1.00 92.25 176 ALA A CA 1
ATOM 1386 C C . ALA A 1 176 ? 2.923 19.613 0.937 1.00 92.25 176 ALA A C 1
ATOM 1388 O O . ALA A 1 176 ? 2.630 20.747 0.546 1.00 92.25 176 ALA A O 1
ATOM 1389 N N . LYS A 1 177 ? 3.707 18.808 0.211 1.00 91.12 177 LYS A N 1
ATOM 1390 C CA . LYS A 1 177 ? 4.239 19.180 -1.097 1.00 91.12 177 LYS A CA 1
ATOM 1391 C C . LYS A 1 177 ? 3.146 19.067 -2.153 1.00 91.12 177 LYS A C 1
ATOM 1393 O O . LYS A 1 177 ? 2.318 18.166 -2.134 1.00 91.12 177 LYS A O 1
ATOM 1398 N N . LYS A 1 178 ? 3.192 19.971 -3.133 1.00 86.44 178 LYS A N 1
ATOM 1399 C CA . LYS A 1 178 ? 2.287 19.962 -4.296 1.00 86.44 178 LYS A CA 1
ATOM 1400 C C . LYS A 1 178 ? 2.660 18.907 -5.350 1.00 86.44 178 LYS A C 1
ATOM 1402 O O . LYS A 1 178 ? 2.044 18.876 -6.407 1.00 86.44 178 LYS A O 1
ATOM 1407 N N . TRP A 1 179 ? 3.695 18.108 -5.093 1.00 83.69 179 TRP A N 1
ATOM 1408 C CA . TRP A 1 179 ? 4.238 17.077 -5.975 1.00 83.69 179 TRP A CA 1
ATOM 1409 C C . TRP A 1 179 ? 4.472 15.776 -5.189 1.00 83.69 179 TRP A C 1
ATOM 1411 O O . TRP A 1 179 ? 4.741 15.836 -3.988 1.00 83.69 179 TRP A O 1
ATOM 1421 N N . GLY A 1 180 ? 4.360 14.616 -5.848 1.00 87.12 180 GLY A N 1
ATOM 1422 C CA . GLY A 1 180 ? 4.569 13.293 -5.244 1.00 87.12 180 GLY A CA 1
ATOM 1423 C C . GLY A 1 180 ? 3.284 12.662 -4.694 1.00 87.12 180 GLY A C 1
ATOM 1424 O O . GLY A 1 180 ? 2.412 12.234 -5.454 1.00 87.12 180 GLY A O 1
ATOM 1425 N N . LEU A 1 181 ? 3.158 12.608 -3.364 1.00 89.94 181 LEU A N 1
ATOM 1426 C CA . LEU A 1 181 ? 2.134 11.816 -2.663 1.00 89.94 181 LEU A CA 1
ATOM 1427 C C . LEU A 1 181 ? 0.695 12.140 -3.082 1.00 89.94 181 LEU A C 1
ATOM 1429 O O . LEU A 1 181 ? -0.121 11.236 -3.221 1.00 89.94 181 LEU A O 1
ATOM 1433 N N . GLY A 1 182 ? 0.387 13.421 -3.286 1.00 83.69 182 GLY A N 1
ATOM 1434 C CA . GLY A 1 182 ? -0.958 13.909 -3.598 1.00 83.69 182 GLY A CA 1
ATOM 1435 C C . GLY A 1 182 ? -1.187 14.253 -5.069 1.00 83.69 182 GLY A C 1
ATOM 1436 O O . GLY A 1 182 ? -2.086 15.039 -5.355 1.00 83.69 182 GLY A O 1
ATOM 1437 N N . THR A 1 183 ? -0.369 13.753 -6.008 1.00 80.88 183 THR A N 1
ATOM 1438 C CA . THR A 1 183 ? -0.478 14.172 -7.422 1.00 80.88 183 THR A CA 1
ATOM 1439 C C . THR A 1 183 ? -1.097 13.169 -8.375 1.00 80.88 183 THR A C 1
ATOM 1441 O O . 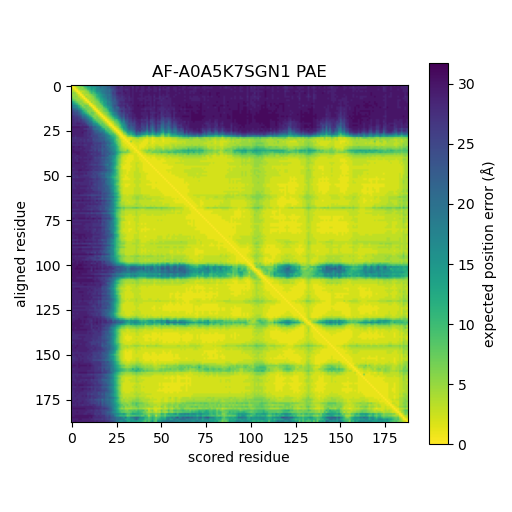THR A 1 183 ? -1.538 13.583 -9.445 1.00 80.88 183 THR A O 1
ATOM 1444 N N . ASN A 1 184 ? -1.135 11.876 -8.048 1.00 73.62 184 ASN A N 1
ATOM 1445 C CA . ASN A 1 184 ? -1.679 10.886 -8.974 1.00 73.62 184 ASN A CA 1
ATOM 1446 C C . ASN A 1 184 ? -2.185 9.617 -8.260 1.00 73.62 184 ASN A C 1
ATOM 1448 O O . ASN A 1 184 ? -1.594 9.180 -7.280 1.00 73.62 184 ASN A O 1
ATOM 1452 N N . ILE A 1 185 ? -3.269 9.027 -8.768 1.00 78.88 185 ILE A N 1
ATOM 1453 C CA . ILE A 1 185 ? -3.806 7.702 -8.374 1.00 78.88 185 ILE A CA 1
ATOM 1454 C C . ILE A 1 185 ? -3.995 6.806 -9.619 1.00 78.88 185 ILE A C 1
ATOM 1456 O O . ILE A 1 185 ? -4.340 5.638 -9.514 1.00 78.88 185 ILE A O 1
ATOM 1460 N N . ILE A 1 186 ? -3.772 7.346 -10.823 1.00 56.88 186 ILE A N 1
ATOM 1461 C CA . ILE A 1 186 ? -4.128 6.749 -12.121 1.00 56.88 186 ILE A CA 1
ATOM 1462 C C . ILE A 1 186 ? -3.282 5.500 -12.441 1.00 56.88 186 ILE A C 1
ATOM 1464 O O . ILE A 1 186 ? -3.668 4.728 -13.310 1.00 56.88 186 ILE A O 1
ATOM 1468 N N . TYR A 1 187 ? -2.187 5.262 -11.712 1.00 60.59 187 TYR A N 1
ATOM 1469 C CA . TYR A 1 187 ? -1.245 4.170 -11.972 1.00 60.59 187 TYR A CA 1
ATOM 1470 C C . TYR A 1 187 ? -0.870 3.402 -10.700 1.00 60.59 187 TYR A C 1
ATOM 1472 O O . TYR A 1 187 ? 0.308 3.255 -10.408 1.00 60.59 187 TYR A O 1
ATOM 1480 N N . LEU A 1 188 ? -1.861 2.968 -9.915 1.00 60.78 188 LEU A N 1
ATOM 1481 C CA . LEU A 1 188 ? -1.624 1.937 -8.895 1.00 60.78 188 LEU A CA 1
ATOM 1482 C C . LEU A 1 188 ? -1.312 0.589 -9.566 1.00 60.78 188 LEU A C 1
ATOM 1484 O O . LEU A 1 188 ? -1.955 0.247 -10.580 1.00 60.78 188 LEU A O 1
#

Organism: NCBI:txid2010828

Mean predicted aligned error: 9.79 Å

Radius of gyration: 25.51 Å; Cα contacts (8 Å, |Δi|>4): 308; chains: 1; bounding box: 61×80×70 Å

Secondary structure (DSSP, 8-state):
-------------------------------SEEEETTEEEE-HHHHHTTTTHHHHHHHHTTS-PEEE--GGGS-HHHHHHHHHHHTS---EEPTTS----TT---TTS-SEEEEEEEE-SSEEEEEEEE-SSS-EEEEEEEEEETTEEEEEEEEEESS---SHHHHHHHHHHHTTSSSSTTT--TT-

Foldseek 3Di:
DDDDDDDDDDDDDPPPPPPPPPPPPPPPQDFQWDADPNAIDGNLVCQLLVSNVVVLLVVLVPDDWDKDQAPVPPDPLVQVVVCRLLVHNQFEATPPDDAAAAQDDDPPHGQKYWQIWTDDQFKIWTWIWGYNHHIKIKIKIFGHHPSGTPHIYMWIDDDRQRDSVSVSVCCVVPVVPPDTGNDDDNHD